Protein AF-A0A7W1EL66-F1 (afdb_monomer_lite)

Sequence (222 aa):
MQYMIVESFKLGPEPVYARVRERGRLAPEGLRYMSSVISGNGDRCYQLMECDRRELLDLWMAAWTDLVDFEVVPVITSTEAATRYAPAANAAGGEPMRHDPTPGLEHWITHTELASADPDATKAWCSAVMGWKFMPSFPMPGGGEYHLFRYSDNGGGGIRPTDPSESPGSIPFAHVAELRVSFDRALREGAAEMLPPTFVMEGVTIAIVRAPGGVTMGLSGP

pLDDT: mean 89.54, std 12.54, range [35.44, 98.44]

Secondary structure (DSSP, 8-state):
-EEEEEEEEBTBSHHHHHHHHHHTT-PPTT-EEEEEEE-TTSSEEEEEEE-S-THHHHHHHHTTTTTEEEEEEEE--HHHHHHHSPPPPP-SSSPPP-----TT-TTSEEEEEEEESSHHHHHHHHHHHH-PEEPPPEEPTTSSEEEEEESSSS-EEEEEEPPTTPPSEEEEEEE-S-HHHHHHHHHHTTPEEEEEEEEEETTEEEEEEE-TTS-EEEEEE-

Radius of gyration: 24.73 Å; chains: 1; bounding box: 61×49×53 Å

Foldseek 3Di:
DKKWKKKFFPVFCVVVVVCCVVPNQQQDPQKDWDDWDADPVRGIIITMIDGPDPVSVVNSVVVCVVTIDIDIGDDDDPVVCCVVPVPDDPPPPDDFDADDPDPPQAQHQAEKEWADQDQVVVVVCCCVPVVWDWDPWDADVVGDIKTWTAPDPRHTYIYTYHDPPDDTDMATEGEHADQQVVVVVQVVQPWAFDAPFADDGHFWTKGWTQHPVGHIYMYIGD

Structure (mmCIF, N/CA/C/O backbone):
data_AF-A0A7W1EL66-F1
#
_entry.id   AF-A0A7W1EL66-F1
#
loop_
_atom_site.group_PDB
_atom_site.id
_atom_site.type_symbol
_atom_site.label_atom_id
_atom_site.label_alt_id
_atom_site.label_comp_id
_atom_site.label_asym_id
_atom_site.label_entity_id
_atom_site.label_seq_id
_atom_site.pdbx_PDB_ins_code
_atom_site.Cartn_x
_atom_site.Cartn_y
_atom_site.Cartn_z
_atom_site.occupancy
_atom_site.B_iso_or_equiv
_atom_site.auth_seq_id
_atom_site.auth_comp_id
_atom_site.auth_asym_id
_atom_site.auth_atom_id
_atom_site.pdbx_PDB_model_num
ATOM 1 N N . MET A 1 1 ? 5.567 20.947 -11.578 1.00 92.50 1 MET A N 1
ATOM 2 C CA . MET A 1 1 ? 5.042 19.726 -12.253 1.00 92.50 1 MET A CA 1
ATOM 3 C C . MET A 1 1 ? 6.165 18.707 -12.397 1.00 92.50 1 MET A C 1
ATOM 5 O O . MET A 1 1 ? 7.310 19.129 -12.525 1.00 92.50 1 MET A O 1
ATOM 9 N N . GLN A 1 2 ? 5.859 17.405 -12.393 1.00 96.25 2 GLN A N 1
ATOM 10 C CA . GLN A 1 2 ? 6.856 16.346 -12.592 1.00 96.25 2 GLN A CA 1
ATOM 11 C C . GLN A 1 2 ? 6.770 15.740 -13.995 1.00 96.25 2 GLN A C 1
ATOM 13 O O . GLN A 1 2 ? 5.691 15.624 -14.581 1.00 96.25 2 GLN A O 1
ATOM 18 N N . TYR A 1 3 ? 7.925 15.354 -14.529 1.00 98.06 3 TYR A N 1
ATOM 19 C CA . TYR A 1 3 ? 8.061 14.744 -15.844 1.00 98.06 3 TYR A CA 1
ATOM 20 C C . TYR A 1 3 ? 9.004 13.548 -15.763 1.00 98.06 3 TYR A C 1
ATOM 22 O O . TYR A 1 3 ? 10.128 13.671 -15.272 1.00 98.06 3 TYR A O 1
ATOM 30 N N . MET A 1 4 ? 8.547 12.405 -16.269 1.00 98.12 4 MET A N 1
ATOM 31 C CA . MET A 1 4 ? 9.422 11.291 -16.605 1.00 98.12 4 MET A CA 1
ATOM 32 C C . MET A 1 4 ? 10.021 11.576 -17.978 1.00 98.12 4 MET A C 1
ATOM 34 O O . MET A 1 4 ? 9.294 11.751 -18.957 1.00 98.12 4 MET A O 1
ATOM 38 N N . ILE A 1 5 ? 11.344 11.633 -18.033 1.00 98.25 5 ILE A N 1
ATOM 39 C CA . ILE A 1 5 ? 12.106 11.789 -19.263 1.00 98.25 5 ILE A CA 1
ATOM 40 C C . ILE A 1 5 ? 12.720 10.433 -19.585 1.00 98.25 5 ILE A C 1
ATOM 42 O O . ILE A 1 5 ? 13.504 9.898 -18.796 1.00 98.25 5 ILE A O 1
ATOM 46 N N . VAL A 1 6 ? 12.348 9.881 -20.735 1.00 98.38 6 VAL A N 1
ATOM 47 C CA . VAL A 1 6 ? 12.957 8.670 -21.278 1.00 98.38 6 VAL A CA 1
ATOM 48 C C . VAL A 1 6 ? 13.919 9.092 -22.375 1.00 98.38 6 VAL A C 1
ATOM 50 O O . VAL A 1 6 ? 13.530 9.647 -23.400 1.00 98.38 6 VAL A O 1
ATOM 53 N N . GLU A 1 7 ? 15.194 8.852 -22.128 1.00 98.31 7 GLU A N 1
ATOM 54 C CA . GLU A 1 7 ? 16.297 9.194 -23.010 1.00 98.31 7 GLU A CA 1
ATOM 55 C C . GLU A 1 7 ? 16.770 7.947 -23.744 1.00 98.31 7 GLU A C 1
ATOM 57 O O . GLU A 1 7 ? 16.976 6.906 -23.123 1.00 98.31 7 GLU A O 1
ATOM 62 N N . SER A 1 8 ? 16.987 8.060 -25.051 1.00 98.44 8 SER A N 1
ATOM 63 C CA . SER A 1 8 ? 17.690 7.055 -25.852 1.00 98.44 8 SER A CA 1
ATOM 64 C C . SER A 1 8 ? 18.998 7.646 -26.369 1.00 98.44 8 SER A C 1
ATOM 66 O O . SER A 1 8 ? 18.995 8.670 -27.053 1.00 98.44 8 SER A O 1
ATOM 68 N N . PHE A 1 9 ? 20.127 7.028 -26.028 1.00 98.06 9 PHE A N 1
ATOM 69 C CA . PHE A 1 9 ? 21.447 7.538 -26.388 1.00 98.06 9 PHE A CA 1
ATOM 70 C C . PHE A 1 9 ? 21.828 7.132 -27.811 1.00 98.06 9 PHE A C 1
ATOM 72 O O . PHE A 1 9 ? 21.962 5.951 -28.125 1.00 98.06 9 PHE A O 1
ATOM 79 N N . LYS A 1 10 ? 22.065 8.124 -28.673 1.00 97.44 10 LYS A N 1
ATOM 80 C CA . LYS A 1 10 ? 22.310 7.915 -30.110 1.00 97.44 10 LYS A CA 1
ATOM 81 C C . LYS A 1 10 ? 23.603 7.162 -30.400 1.00 97.44 10 LYS A C 1
ATOM 83 O O . LYS A 1 10 ? 23.691 6.446 -31.391 1.00 97.44 10 LYS A O 1
ATOM 88 N N . LEU A 1 11 ? 24.611 7.363 -29.554 1.00 95.50 11 LEU A N 1
ATOM 89 C CA . LEU A 1 11 ? 25.979 6.870 -29.736 1.00 95.50 11 LEU A CA 1
ATOM 90 C C . LEU A 1 11 ? 26.507 6.180 -28.467 1.00 95.50 11 LEU A C 1
ATOM 92 O O . LEU A 1 11 ? 27.707 6.211 -28.204 1.00 95.50 11 LEU A O 1
ATOM 96 N N . GLY A 1 12 ? 25.607 5.595 -27.671 1.00 94.38 12 GLY A N 1
ATOM 97 C CA . GLY A 1 12 ? 25.936 5.049 -26.354 1.00 94.38 12 GLY A CA 1
ATOM 98 C C . GLY A 1 12 ? 26.068 6.120 -25.257 1.00 94.38 12 GLY A C 1
ATOM 99 O O . GLY A 1 12 ? 25.955 7.320 -25.531 1.00 94.38 12 GLY A O 1
ATOM 100 N N . PRO A 1 13 ? 26.259 5.704 -23.994 1.00 96.06 13 PRO A N 1
ATOM 101 C CA . PRO A 1 13 ? 26.264 6.601 -22.837 1.00 96.06 13 PRO A CA 1
ATOM 102 C C . PRO A 1 13 ? 27.530 7.467 -22.723 1.00 96.06 13 PRO A C 1
ATOM 104 O O . PRO A 1 13 ? 27.500 8.541 -22.117 1.00 96.06 13 PRO A O 1
ATOM 107 N N . GLU A 1 14 ? 28.662 7.037 -23.279 1.00 96.81 14 GLU A N 1
ATOM 108 C CA . GLU A 1 14 ? 29.971 7.655 -23.049 1.00 96.81 14 GLU A CA 1
ATOM 109 C C . GLU A 1 14 ? 30.040 9.137 -23.463 1.00 96.81 14 GLU A C 1
ATOM 111 O O . GLU A 1 14 ? 30.525 9.942 -22.657 1.00 96.81 14 GLU A O 1
ATOM 116 N N . PRO A 1 15 ? 29.537 9.559 -24.644 1.00 97.69 15 PRO A N 1
ATOM 117 C CA . PRO A 1 15 ? 29.521 10.971 -25.031 1.00 97.69 15 PRO A CA 1
ATOM 118 C C . PRO A 1 15 ? 28.662 11.836 -24.099 1.00 97.69 15 PRO A C 1
ATOM 120 O O . PRO A 1 15 ? 29.022 12.981 -23.810 1.00 97.69 15 PRO A O 1
ATOM 123 N N . VAL A 1 16 ? 27.557 11.282 -23.587 1.00 97.31 16 VAL A N 1
ATOM 124 C CA . VAL A 1 16 ? 26.668 11.966 -22.639 1.00 97.31 16 VAL A CA 1
ATOM 125 C C . VAL A 1 16 ? 27.409 12.203 -21.323 1.00 97.31 16 VAL A C 1
ATOM 127 O O . VAL A 1 16 ? 27.536 13.347 -20.885 1.00 97.31 16 VAL A O 1
ATOM 130 N N . TYR A 1 17 ? 27.999 11.158 -20.731 1.00 96.31 17 TYR A N 1
ATOM 131 C CA . TYR A 1 17 ? 28.773 11.283 -19.490 1.00 96.31 17 TYR A CA 1
ATOM 132 C C . TYR A 1 17 ? 30.002 12.190 -19.638 1.00 96.31 17 TYR A C 1
ATOM 134 O O . TYR A 1 17 ? 30.341 12.920 -18.702 1.00 96.31 17 TYR A O 1
ATOM 142 N N . ALA A 1 18 ? 30.664 12.181 -20.799 1.00 98.00 18 ALA A N 1
ATOM 143 C CA . ALA A 1 18 ? 31.771 13.090 -21.078 1.00 98.00 18 ALA A CA 1
ATOM 144 C C . ALA A 1 18 ? 31.321 14.558 -21.019 1.00 98.00 18 ALA A C 1
ATOM 146 O O . ALA A 1 18 ? 31.952 15.357 -20.323 1.00 98.00 18 ALA A O 1
ATOM 147 N N . ARG A 1 19 ? 30.194 14.894 -21.663 1.00 98.19 19 ARG A N 1
ATOM 148 C CA . ARG A 1 19 ? 29.625 16.248 -21.633 1.00 98.19 19 ARG A CA 1
ATOM 149 C C . ARG A 1 19 ? 29.153 16.644 -20.238 1.00 98.19 19 ARG A C 1
ATOM 151 O O . ARG A 1 19 ? 29.408 17.772 -19.827 1.00 98.19 19 ARG A O 1
ATOM 158 N N . VAL A 1 20 ? 28.534 15.728 -19.485 1.00 96.81 20 VAL A N 1
ATOM 159 C CA . VAL A 1 20 ? 28.129 15.995 -18.093 1.00 96.81 20 VAL A CA 1
ATOM 160 C C . VAL A 1 20 ? 29.339 16.333 -17.220 1.00 96.81 20 VAL A C 1
ATOM 162 O O . VAL A 1 20 ? 29.276 17.261 -16.419 1.00 96.81 20 VAL A O 1
ATOM 165 N N . ARG A 1 21 ? 30.460 15.620 -17.380 1.00 98.06 21 ARG A N 1
ATOM 166 C CA . ARG A 1 21 ? 31.690 15.890 -16.619 1.00 98.06 21 ARG A CA 1
ATOM 167 C C . ARG A 1 21 ? 32.307 17.250 -16.956 1.00 98.06 21 ARG A C 1
ATOM 169 O O . ARG A 1 21 ? 32.880 17.880 -16.077 1.00 98.06 21 ARG A O 1
ATOM 176 N N . GLU A 1 22 ? 32.206 17.684 -18.208 1.00 98.06 22 GLU A N 1
ATOM 177 C CA . GLU A 1 22 ? 32.779 18.953 -18.672 1.00 98.06 22 GLU A CA 1
ATOM 178 C C . GLU A 1 22 ? 31.878 20.159 -18.358 1.00 98.06 22 GLU A C 1
ATOM 180 O O . GLU A 1 22 ? 32.369 21.209 -17.952 1.00 98.06 22 GLU A O 1
ATOM 185 N N . ARG A 1 23 ? 30.561 20.023 -18.553 1.00 97.00 23 ARG A N 1
ATOM 186 C CA . ARG A 1 23 ? 29.609 21.150 -18.574 1.00 97.00 23 ARG A CA 1
ATOM 187 C C . ARG A 1 23 ? 28.483 21.037 -17.547 1.00 97.00 23 ARG A C 1
ATOM 189 O O . ARG A 1 23 ? 27.589 21.881 -17.506 1.00 97.00 23 ARG A O 1
ATOM 196 N N . GLY A 1 24 ? 28.504 19.993 -16.724 1.00 95.75 24 GLY A N 1
ATOM 197 C CA . GLY A 1 24 ? 27.403 19.661 -15.831 1.00 95.75 24 GLY A CA 1
ATOM 198 C C . GLY A 1 24 ? 26.156 19.211 -16.595 1.00 95.75 24 GLY A C 1
ATOM 199 O O . GLY A 1 24 ? 26.198 18.851 -17.770 1.00 95.75 24 GLY A O 1
ATOM 200 N N . ARG A 1 25 ? 25.006 19.240 -15.918 1.00 94.31 25 ARG A N 1
ATOM 201 C CA . ARG A 1 25 ? 23.721 18.795 -16.490 1.00 94.31 25 ARG A CA 1
ATOM 202 C C . ARG A 1 25 ? 23.118 19.766 -17.506 1.00 94.31 25 ARG A C 1
ATOM 204 O O . ARG A 1 25 ? 22.153 19.398 -18.170 1.00 94.31 25 ARG A O 1
ATOM 211 N N . LEU A 1 26 ? 23.654 20.988 -17.601 1.00 95.56 26 LEU A N 1
ATOM 212 C CA . LEU A 1 26 ? 23.111 22.073 -18.428 1.00 95.56 26 LEU A CA 1
ATOM 213 C C . LEU A 1 26 ? 21.634 22.395 -18.123 1.00 95.56 26 LEU A C 1
ATOM 215 O O . LEU A 1 26 ? 20.923 22.917 -18.976 1.00 95.56 26 LEU A O 1
ATOM 219 N N . ALA A 1 27 ? 21.157 22.064 -16.918 1.00 95.62 27 ALA A N 1
ATOM 220 C CA . ALA A 1 27 ? 19.798 22.377 -16.496 1.00 95.62 27 ALA A CA 1
ATOM 221 C C . ALA A 1 27 ? 19.698 23.885 -16.190 1.00 95.62 27 ALA A C 1
ATOM 223 O O . ALA A 1 27 ? 20.484 24.372 -15.370 1.00 95.62 27 ALA A O 1
ATOM 224 N N . PRO A 1 28 ? 18.784 24.632 -16.839 1.00 96.00 28 PRO A N 1
ATOM 225 C CA . PRO A 1 28 ? 18.563 26.037 -16.524 1.00 96.00 28 PRO A CA 1
ATOM 226 C C . PRO A 1 28 ? 17.976 26.200 -15.117 1.00 96.00 28 PRO A C 1
ATOM 228 O O . PRO A 1 28 ? 17.412 25.267 -14.539 1.00 96.00 28 PRO A O 1
ATOM 231 N N . GLU A 1 29 ? 18.076 27.412 -14.572 1.00 95.94 29 GLU A N 1
ATOM 232 C CA . GLU A 1 29 ? 17.444 27.748 -13.297 1.00 95.94 29 GLU A CA 1
ATOM 233 C C . GLU A 1 29 ? 15.931 27.463 -13.347 1.00 95.94 29 GLU A C 1
ATOM 235 O O . GLU A 1 29 ? 15.251 27.784 -14.322 1.00 95.94 29 GLU A O 1
ATOM 240 N N . GLY A 1 30 ? 15.410 26.811 -12.303 1.00 94.38 30 GLY A N 1
ATOM 241 C CA . GLY A 1 30 ? 14.013 26.371 -12.233 1.00 94.38 30 GLY A CA 1
ATOM 242 C C . GLY A 1 30 ? 13.729 24.988 -12.836 1.00 94.38 30 GLY A C 1
ATOM 243 O O . GLY A 1 30 ? 12.623 24.482 -12.652 1.00 94.38 30 GLY A O 1
ATOM 244 N N . LEU A 1 31 ? 14.703 24.344 -13.498 1.00 97.56 31 LEU A N 1
ATOM 245 C CA . LEU A 1 31 ? 14.625 22.929 -13.874 1.00 97.56 31 LEU A CA 1
ATOM 246 C C . LEU A 1 31 ? 15.409 22.069 -12.875 1.00 97.56 31 LEU A C 1
ATOM 248 O O . LEU A 1 31 ? 16.638 22.107 -12.818 1.00 97.56 31 LEU A O 1
ATOM 252 N N . ARG A 1 32 ? 14.695 21.267 -12.087 1.00 97.31 32 ARG A N 1
ATOM 253 C CA . ARG A 1 32 ? 15.264 20.434 -11.025 1.00 97.31 32 ARG A CA 1
ATOM 254 C C . ARG A 1 32 ? 15.365 18.976 -11.460 1.00 97.31 32 ARG A C 1
ATOM 256 O O . ARG A 1 32 ? 14.391 18.372 -11.895 1.00 97.31 32 ARG A O 1
ATOM 263 N N . TYR A 1 33 ? 16.548 18.399 -11.288 1.00 96.44 33 TYR A N 1
ATOM 264 C CA . TYR A 1 33 ? 16.768 16.956 -11.368 1.00 96.44 33 TYR A CA 1
ATOM 265 C C . TYR A 1 33 ? 16.403 16.303 -10.031 1.00 96.44 33 TYR A C 1
ATOM 267 O O . TYR A 1 33 ? 16.841 16.787 -8.986 1.00 96.44 33 TYR A O 1
ATOM 275 N N . MET A 1 34 ? 15.649 15.201 -10.061 1.00 95.25 34 MET A N 1
ATOM 276 C CA . MET A 1 34 ? 15.283 14.452 -8.855 1.00 95.25 34 MET A CA 1
ATOM 277 C C . MET A 1 34 ? 16.065 13.141 -8.750 1.00 95.25 34 MET A C 1
ATOM 279 O O . MET A 1 3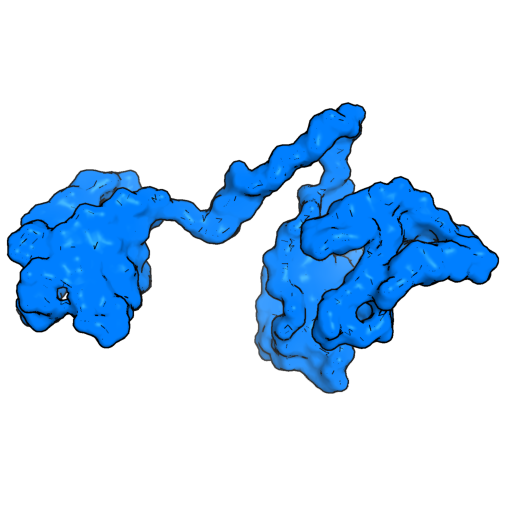4 ? 16.796 12.922 -7.785 1.00 95.25 34 MET A O 1
ATOM 283 N N . SER A 1 35 ? 15.934 12.271 -9.748 1.00 96.00 35 SER A N 1
ATOM 284 C CA . SER A 1 35 ? 16.575 10.954 -9.771 1.00 96.00 35 SER A CA 1
ATOM 285 C C . SER A 1 35 ? 16.682 10.421 -11.199 1.00 96.00 35 SER A C 1
ATOM 287 O O . SER A 1 35 ? 16.015 10.912 -12.109 1.00 96.00 35 SER A O 1
ATOM 289 N N . SER A 1 36 ? 17.547 9.429 -11.412 1.00 96.44 36 SER A N 1
ATOM 290 C CA . SER A 1 36 ? 17.659 8.715 -12.685 1.00 96.44 36 SER A CA 1
ATOM 291 C C . SER A 1 36 ? 18.137 7.285 -12.484 1.00 96.44 36 SER A C 1
ATOM 293 O O . SER A 1 36 ? 18.846 6.993 -11.519 1.00 96.44 36 SER A O 1
ATOM 295 N N . VAL A 1 37 ? 17.758 6.414 -13.413 1.00 96.81 37 VAL A N 1
ATOM 296 C CA . VAL A 1 37 ? 18.261 5.044 -13.547 1.00 96.81 37 VAL A CA 1
ATOM 297 C C . VAL A 1 37 ? 18.604 4.769 -15.008 1.00 96.81 37 VAL A C 1
ATOM 299 O O . VAL A 1 37 ? 17.985 5.326 -15.913 1.00 96.81 37 VAL A O 1
ATOM 302 N N . ILE A 1 38 ? 19.594 3.911 -15.240 1.00 96.75 38 ILE A N 1
ATOM 303 C CA . ILE A 1 38 ? 20.074 3.549 -16.580 1.00 96.75 38 ILE A CA 1
ATOM 304 C C . ILE A 1 38 ? 19.653 2.109 -16.887 1.00 96.75 38 ILE A C 1
ATOM 306 O O . ILE A 1 38 ? 19.645 1.264 -15.989 1.00 96.75 38 ILE A O 1
ATOM 310 N N . SER A 1 39 ? 19.292 1.822 -18.139 1.00 96.62 39 SER A N 1
ATOM 311 C CA . SER A 1 39 ? 19.038 0.452 -18.596 1.00 96.62 39 SER A CA 1
ATOM 312 C C . SER A 1 39 ? 20.286 -0.426 -18.424 1.00 96.62 39 SER A C 1
ATOM 314 O O . SER A 1 39 ? 21.417 0.049 -18.490 1.00 96.62 39 SER A O 1
ATOM 316 N N . GLY A 1 40 ? 20.107 -1.733 -18.209 1.00 93.38 40 GLY A N 1
ATOM 317 C CA . GLY A 1 40 ? 21.235 -2.647 -17.962 1.00 93.38 40 GLY A CA 1
ATOM 318 C C . GLY A 1 40 ? 22.225 -2.765 -19.131 1.00 93.38 40 GLY A C 1
ATOM 319 O O . GLY A 1 40 ? 23.389 -3.090 -18.925 1.00 93.38 40 GLY A O 1
ATOM 320 N N . ASN A 1 41 ? 21.772 -2.474 -20.350 1.00 92.75 41 ASN A N 1
ATOM 321 C CA . ASN A 1 41 ? 22.583 -2.387 -21.566 1.00 92.75 41 ASN A CA 1
ATOM 322 C C . ASN A 1 41 ? 23.126 -0.967 -21.836 1.00 92.75 41 ASN A C 1
ATOM 324 O O . ASN A 1 41 ? 23.861 -0.784 -22.802 1.00 92.75 41 ASN A O 1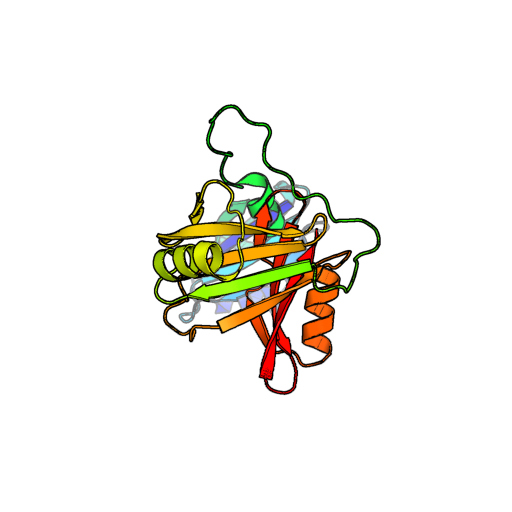
ATOM 328 N N . GLY A 1 42 ? 22.789 0.023 -21.004 1.00 93.00 42 GLY A N 1
ATOM 329 C CA . GLY A 1 42 ? 23.366 1.369 -21.032 1.00 93.00 42 GLY A CA 1
ATOM 330 C C . GLY A 1 42 ? 22.847 2.303 -22.126 1.00 93.00 42 GLY A C 1
ATOM 331 O O . GLY A 1 42 ? 23.351 3.415 -22.236 1.00 93.00 42 GLY A O 1
ATOM 332 N N . ASP A 1 43 ? 21.873 1.887 -22.935 1.00 95.50 43 ASP A N 1
ATOM 333 C CA . ASP A 1 43 ? 21.366 2.651 -24.085 1.00 95.50 43 ASP A CA 1
ATOM 334 C C . ASP A 1 43 ? 20.273 3.671 -23.737 1.00 95.50 43 ASP A C 1
ATOM 336 O O . ASP A 1 43 ? 19.963 4.545 -24.552 1.00 95.50 43 ASP A O 1
ATOM 340 N N . ARG A 1 44 ? 19.681 3.563 -22.542 1.00 97.75 44 ARG A N 1
ATOM 341 C CA . ARG A 1 44 ? 18.562 4.391 -22.100 1.00 97.75 44 ARG A CA 1
ATOM 342 C C . ARG A 1 44 ? 18.745 4.902 -20.686 1.00 97.75 44 ARG A C 1
ATOM 344 O O . ARG A 1 44 ? 19.219 4.187 -19.803 1.00 97.75 44 ARG A O 1
ATOM 351 N N . CYS A 1 45 ? 18.269 6.118 -20.462 1.00 97.94 45 CYS A N 1
ATOM 352 C CA . CYS A 1 45 ? 18.163 6.734 -19.147 1.00 97.94 45 CYS A CA 1
ATOM 353 C C . CYS A 1 45 ? 16.700 7.084 -18.870 1.00 97.94 45 CYS A C 1
ATOM 355 O O . CYS A 1 45 ? 16.006 7.641 -19.715 1.00 97.94 45 CYS A O 1
ATOM 357 N N . TYR A 1 46 ? 16.230 6.730 -17.679 1.00 98.25 46 TYR A N 1
ATOM 358 C CA . TYR A 1 46 ? 14.910 7.086 -17.175 1.00 98.25 46 TYR A CA 1
ATOM 359 C C . TYR A 1 46 ? 15.133 8.062 -16.032 1.00 98.25 46 TYR A C 1
ATOM 361 O O . TYR A 1 46 ? 15.680 7.673 -14.997 1.00 98.25 46 TYR A O 1
ATOM 369 N N . GLN A 1 47 ? 14.763 9.327 -16.217 1.00 97.12 47 GLN A N 1
ATOM 370 C CA . GLN A 1 47 ? 14.975 10.351 -15.201 1.00 97.12 47 GLN A CA 1
ATOM 371 C C . GLN A 1 47 ? 13.696 11.092 -14.838 1.00 97.12 47 GLN A C 1
ATOM 373 O O . GLN A 1 47 ? 12.860 11.389 -15.687 1.00 97.12 47 GLN A O 1
ATOM 378 N N . LEU A 1 48 ? 13.575 11.419 -13.555 1.00 98.19 48 LEU A N 1
ATOM 379 C CA . LEU A 1 48 ? 12.502 12.245 -13.031 1.00 98.19 48 LEU A CA 1
ATOM 380 C C . LEU A 1 48 ? 13.008 13.680 -12.875 1.00 98.19 48 LEU A C 1
ATOM 382 O O . LEU A 1 48 ? 13.995 13.936 -12.174 1.00 98.19 48 LEU A O 1
ATOM 386 N N . MET A 1 49 ? 12.318 14.611 -13.526 1.00 97.94 49 MET A N 1
ATOM 387 C CA . MET A 1 49 ? 12.606 16.040 -13.465 1.00 97.94 49 MET A CA 1
ATOM 388 C C . MET A 1 49 ? 11.379 16.832 -13.024 1.00 97.94 49 MET A C 1
ATOM 390 O O . MET A 1 49 ? 10.238 16.443 -13.273 1.00 97.94 49 MET A O 1
ATOM 394 N N . GLU A 1 50 ? 11.621 17.971 -12.389 1.00 97.25 50 GLU A N 1
ATOM 395 C CA . GLU A 1 50 ? 10.593 18.855 -11.856 1.00 97.25 50 GLU A CA 1
ATOM 396 C C . GLU A 1 50 ? 10.811 20.285 -12.349 1.00 97.25 50 GLU A C 1
ATOM 398 O O . GLU A 1 50 ? 11.903 20.844 -12.231 1.00 97.25 50 GLU A O 1
ATOM 403 N N . CYS A 1 51 ? 9.761 20.887 -12.901 1.00 95.38 51 CYS A N 1
ATOM 404 C CA . CYS A 1 51 ? 9.727 22.309 -13.224 1.00 95.38 51 CYS A CA 1
ATOM 405 C C . CYS A 1 51 ? 8.287 22.834 -13.249 1.00 95.38 51 CYS A C 1
ATOM 407 O O . CYS A 1 51 ? 7.329 22.085 -13.471 1.00 95.38 51 CYS A O 1
ATOM 409 N N . ASP A 1 52 ? 8.130 24.140 -13.055 1.00 92.69 52 ASP A N 1
ATOM 410 C CA . ASP A 1 52 ? 6.826 24.810 -13.169 1.00 92.69 52 ASP A CA 1
ATOM 411 C C . ASP A 1 52 ? 6.515 25.244 -14.603 1.00 92.69 52 ASP A C 1
ATOM 413 O O . ASP A 1 52 ? 5.359 25.454 -14.964 1.00 92.69 52 ASP A O 1
ATOM 417 N N . ARG A 1 53 ? 7.547 25.347 -15.449 1.00 93.88 53 ARG A N 1
ATOM 418 C CA . ARG A 1 53 ? 7.442 25.780 -16.844 1.00 93.88 53 ARG A CA 1
ATOM 419 C C . ARG A 1 53 ? 8.051 24.750 -17.781 1.00 93.88 53 ARG A C 1
ATOM 421 O O . ARG A 1 53 ? 9.260 24.525 -17.759 1.00 93.88 53 ARG A O 1
ATOM 428 N N . ARG A 1 54 ? 7.220 24.191 -18.662 1.00 93.12 54 ARG A N 1
ATOM 429 C CA . ARG A 1 54 ? 7.626 23.192 -19.662 1.00 93.12 54 ARG A CA 1
ATOM 430 C C . ARG A 1 54 ? 8.756 23.676 -20.580 1.00 93.12 54 ARG A C 1
ATOM 432 O O . ARG A 1 54 ? 9.655 22.904 -20.880 1.00 93.12 54 ARG A O 1
ATOM 439 N N . GLU A 1 55 ? 8.771 24.953 -20.937 1.00 96.19 55 GLU A N 1
ATOM 440 C CA . GLU A 1 55 ? 9.807 25.549 -21.796 1.00 96.19 55 GLU A CA 1
ATOM 441 C C . GLU A 1 55 ? 11.236 25.356 -21.254 1.00 96.19 55 GLU A C 1
ATOM 443 O O . GLU A 1 55 ? 12.188 25.298 -22.027 1.00 96.19 55 GLU A O 1
ATOM 448 N N . LEU A 1 56 ? 11.405 25.216 -19.932 1.00 97.06 56 LEU A N 1
ATOM 449 C CA . LEU A 1 56 ? 12.712 24.949 -19.325 1.00 97.06 56 LEU A CA 1
ATOM 450 C C . LEU A 1 56 ? 13.244 23.556 -19.690 1.00 97.06 56 LEU A C 1
ATOM 452 O O . LEU A 1 56 ? 14.449 23.401 -19.882 1.00 97.06 56 LEU A O 1
ATOM 456 N N . LEU A 1 57 ? 12.358 22.560 -19.824 1.00 97.00 57 LEU A N 1
ATOM 457 C CA . LEU A 1 57 ? 12.728 21.244 -20.350 1.00 97.00 57 LEU A CA 1
ATOM 458 C C . LEU A 1 57 ? 13.125 21.349 -21.817 1.00 97.00 57 LEU A C 1
ATOM 460 O O . LEU A 1 57 ? 14.117 20.747 -22.207 1.00 97.00 57 LEU A O 1
ATOM 464 N N . ASP A 1 58 ? 12.399 22.127 -22.618 1.00 96.62 58 ASP A N 1
ATOM 465 C CA . ASP A 1 58 ? 12.690 22.259 -24.049 1.00 96.62 58 ASP A CA 1
ATOM 466 C C . ASP A 1 58 ? 14.053 22.940 -24.283 1.00 96.62 58 ASP A C 1
ATOM 468 O O . ASP A 1 58 ? 14.840 22.483 -25.114 1.00 96.62 58 ASP A O 1
ATOM 472 N N . LEU A 1 59 ? 14.385 23.964 -23.485 1.00 96.88 59 LEU A N 1
ATOM 473 C CA . LEU A 1 59 ? 15.707 24.603 -23.483 1.00 96.88 59 LEU A CA 1
ATOM 474 C C . LEU A 1 59 ? 16.825 23.630 -23.101 1.00 96.88 59 LEU A C 1
ATOM 476 O O . LEU A 1 59 ? 17.872 23.604 -23.748 1.00 96.88 59 LEU A O 1
ATOM 480 N N . TRP A 1 60 ? 16.611 22.833 -22.054 1.00 98.00 60 TRP A N 1
ATOM 481 C CA . TRP A 1 60 ? 17.576 21.826 -21.632 1.00 98.00 60 TRP A CA 1
ATOM 482 C C . TRP A 1 60 ? 17.752 20.744 -22.705 1.00 98.00 60 TRP A C 1
ATOM 484 O O . TRP A 1 60 ? 18.879 20.501 -23.127 1.00 98.00 60 TRP A O 1
ATOM 494 N N . MET A 1 61 ? 16.667 20.162 -23.225 1.00 98.12 61 MET A N 1
ATOM 495 C CA . MET A 1 61 ? 16.712 19.127 -24.268 1.00 98.12 61 MET A CA 1
ATOM 496 C C . MET A 1 61 ? 17.427 19.613 -25.531 1.00 98.12 61 MET A C 1
ATOM 498 O O . MET A 1 61 ? 18.213 18.866 -26.113 1.00 98.12 61 MET A O 1
ATOM 502 N N . ALA A 1 62 ? 17.232 20.875 -25.931 1.00 97.81 62 ALA A N 1
ATOM 503 C CA . ALA A 1 62 ? 17.932 21.458 -27.075 1.00 97.81 62 ALA A CA 1
ATOM 504 C C . ALA A 1 62 ? 19.465 21.345 -26.954 1.00 97.81 62 ALA A C 1
ATOM 506 O O . ALA A 1 62 ? 20.136 21.102 -27.956 1.00 97.81 62 ALA A O 1
ATOM 507 N N . ALA A 1 63 ? 20.018 21.425 -25.737 1.00 97.50 63 ALA A N 1
ATOM 508 C CA . ALA A 1 63 ? 21.453 21.280 -25.475 1.00 97.50 63 ALA A CA 1
ATOM 509 C C . ALA A 1 63 ? 21.980 19.828 -25.565 1.00 97.50 63 ALA A C 1
ATOM 511 O O . ALA A 1 63 ? 23.196 19.608 -25.509 1.00 97.50 63 ALA A O 1
ATOM 512 N N . TRP A 1 64 ? 21.084 18.845 -25.693 1.00 98.12 64 TRP A N 1
ATOM 513 C CA . TRP A 1 64 ? 21.396 17.412 -25.682 1.00 98.12 64 TRP A CA 1
ATOM 514 C C . TRP A 1 64 ? 20.882 16.645 -26.909 1.00 98.12 64 TRP A C 1
ATOM 516 O O . TRP A 1 64 ? 21.281 15.500 -27.108 1.00 98.12 64 TRP A O 1
ATOM 526 N N . THR A 1 65 ? 20.024 17.249 -27.739 1.00 97.50 65 THR A N 1
ATOM 527 C CA . THR A 1 65 ? 19.381 16.593 -28.901 1.00 97.50 65 THR A CA 1
ATOM 528 C C . THR A 1 65 ? 20.345 16.024 -29.945 1.00 97.50 65 THR A C 1
ATOM 530 O O . THR A 1 65 ? 19.957 15.166 -30.737 1.00 97.50 65 THR A O 1
ATOM 533 N N . ASP A 1 66 ? 21.606 16.447 -29.958 1.00 98.00 66 ASP A N 1
ATOM 534 C CA . ASP A 1 66 ? 22.650 15.864 -30.802 1.00 98.00 66 ASP A CA 1
ATOM 535 C C . ASP A 1 66 ? 23.135 14.491 -30.299 1.00 98.00 66 ASP A C 1
ATOM 537 O O . ASP A 1 66 ? 23.603 13.683 -31.098 1.00 98.00 66 ASP A O 1
ATOM 541 N N . LEU A 1 67 ? 22.986 14.200 -29.002 1.00 97.88 67 LEU A N 1
ATOM 542 C CA . LEU A 1 67 ? 23.414 12.947 -28.366 1.00 97.88 67 LEU A CA 1
ATOM 543 C C . LEU A 1 67 ? 22.257 12.055 -27.903 1.00 97.88 67 LEU A C 1
ATOM 545 O O . LEU A 1 67 ? 22.448 10.849 -27.741 1.00 97.88 67 LEU A O 1
ATOM 549 N N . VAL A 1 68 ? 21.079 12.633 -27.672 1.00 98.31 68 VAL A N 1
ATOM 550 C CA . VAL A 1 68 ? 19.961 11.971 -26.995 1.00 98.31 68 VAL A CA 1
ATOM 551 C C . VAL A 1 68 ? 18.658 12.223 -27.749 1.00 98.31 68 VAL A C 1
ATOM 553 O O . VAL A 1 68 ? 18.387 13.347 -28.171 1.00 98.31 68 VAL A O 1
ATOM 556 N N . ASP A 1 69 ? 17.854 11.177 -27.923 1.00 98.44 69 ASP A N 1
ATOM 557 C CA . ASP A 1 69 ? 16.439 11.295 -28.284 1.00 98.44 69 ASP A CA 1
ATOM 558 C C . ASP A 1 69 ? 15.577 11.245 -27.022 1.00 98.44 69 ASP A C 1
ATOM 560 O O . ASP A 1 69 ? 15.850 10.463 -26.110 1.00 98.44 69 ASP A O 1
ATOM 564 N N . PHE A 1 70 ? 14.538 12.078 -26.976 1.00 98.25 70 PHE A N 1
ATOM 565 C CA . PHE A 1 70 ? 13.737 12.309 -25.777 1.00 98.25 70 PHE A CA 1
ATOM 566 C C . PHE A 1 70 ? 12.275 11.923 -25.980 1.00 98.25 70 PHE A C 1
ATOM 568 O O . PHE A 1 70 ? 11.631 12.354 -26.936 1.00 98.25 70 PHE A O 1
ATOM 575 N N . GLU A 1 71 ? 11.727 11.211 -25.004 1.00 98.19 71 GLU A N 1
ATOM 576 C CA . GLU A 1 71 ? 10.295 11.115 -24.751 1.00 98.19 71 GLU A CA 1
ATOM 577 C C . GLU A 1 71 ? 9.995 11.772 -23.398 1.00 98.19 71 GLU A C 1
ATOM 579 O O . GLU A 1 71 ? 10.668 11.517 -22.398 1.00 98.19 71 GLU A O 1
ATOM 584 N N . VAL A 1 72 ? 8.992 12.653 -23.373 1.00 97.69 72 VAL A N 1
ATOM 585 C CA . VAL A 1 72 ? 8.638 13.452 -22.194 1.00 97.69 72 VAL A CA 1
ATOM 586 C C . VAL A 1 72 ? 7.210 13.134 -21.790 1.00 97.69 72 VAL A C 1
ATOM 588 O O . VAL A 1 72 ? 6.263 13.519 -22.478 1.00 97.69 72 VAL A O 1
ATOM 591 N N . VAL A 1 73 ? 7.058 12.480 -20.644 1.00 97.25 73 VAL A N 1
ATOM 592 C CA . VAL A 1 73 ? 5.758 12.082 -20.106 1.00 97.25 73 VAL A CA 1
ATOM 593 C C . VAL A 1 73 ? 5.463 12.916 -18.859 1.00 97.25 73 VAL A C 1
ATOM 595 O O . VAL A 1 73 ? 6.205 12.821 -17.879 1.00 97.25 73 VAL A O 1
ATOM 598 N N . PRO A 1 74 ? 4.403 13.745 -18.850 1.00 96.38 74 PRO A N 1
ATOM 599 C CA . PRO A 1 74 ? 3.927 14.371 -17.622 1.00 96.38 74 PRO A CA 1
ATOM 600 C C . PRO A 1 74 ? 3.495 13.282 -16.642 1.00 96.38 74 PRO A C 1
ATOM 602 O O . PRO A 1 74 ? 2.685 12.422 -16.989 1.00 96.38 74 PRO A O 1
ATOM 605 N N . VAL A 1 75 ? 4.022 13.323 -15.424 1.00 96.06 75 VAL A N 1
ATOM 606 C CA . VAL A 1 75 ? 3.697 12.348 -14.381 1.00 96.06 75 VAL A CA 1
ATOM 607 C C . VAL A 1 75 ? 3.185 13.051 -13.134 1.00 96.06 75 VAL A C 1
ATOM 609 O O . VAL A 1 75 ? 3.420 14.239 -12.911 1.00 96.06 75 VAL A O 1
ATOM 612 N N . ILE A 1 76 ? 2.458 12.290 -12.332 1.00 92.50 76 ILE A N 1
ATOM 613 C CA . ILE A 1 76 ? 2.009 12.673 -10.999 1.00 92.50 76 ILE A CA 1
ATOM 614 C C . ILE A 1 76 ? 2.547 11.649 -10.006 1.00 92.50 76 ILE A C 1
ATOM 616 O O . ILE A 1 76 ? 2.889 10.524 -10.381 1.00 92.50 76 ILE A O 1
ATOM 620 N N . THR A 1 77 ? 2.618 12.031 -8.739 1.00 86.38 77 THR A N 1
ATOM 621 C CA . THR A 1 77 ? 2.998 11.111 -7.669 1.00 86.38 77 THR A CA 1
ATOM 622 C C . THR A 1 77 ? 1.955 10.006 -7.508 1.00 86.38 77 THR A C 1
ATOM 624 O O . THR A 1 77 ? 0.778 10.181 -7.836 1.00 86.38 77 THR A O 1
ATOM 627 N N . SER A 1 78 ? 2.357 8.870 -6.938 1.00 76.12 78 SER A N 1
ATOM 628 C CA . SER A 1 78 ? 1.421 7.786 -6.616 1.00 76.12 78 SER A CA 1
ATOM 629 C C . SER A 1 78 ? 0.290 8.256 -5.695 1.00 76.12 78 SER A C 1
ATOM 631 O O . SER A 1 78 ? -0.842 7.809 -5.846 1.00 76.12 78 SER A O 1
ATOM 633 N N . THR A 1 79 ? 0.573 9.195 -4.785 1.00 77.06 79 THR A N 1
ATOM 634 C CA . THR A 1 79 ? -0.427 9.816 -3.904 1.00 77.06 79 THR A CA 1
ATOM 635 C C . THR A 1 79 ? -1.480 10.580 -4.704 1.00 77.06 79 THR A C 1
ATOM 637 O O . THR A 1 79 ? -2.673 10.344 -4.537 1.00 77.06 79 THR A O 1
ATOM 640 N N . GLU A 1 80 ? -1.057 11.452 -5.619 1.00 78.75 80 GLU A N 1
ATOM 641 C CA . GLU A 1 80 ? -1.979 12.199 -6.482 1.00 78.75 80 GLU A CA 1
ATOM 642 C C . GLU A 1 80 ? -2.767 11.268 -7.411 1.00 78.75 80 GLU A C 1
ATOM 644 O O . GLU A 1 80 ? -3.960 11.477 -7.626 1.00 78.75 80 GLU A O 1
ATOM 649 N N . ALA A 1 81 ? -2.125 10.222 -7.943 1.00 76.94 81 ALA A N 1
ATOM 650 C CA . ALA A 1 81 ? -2.785 9.222 -8.775 1.00 76.94 81 ALA A CA 1
ATOM 651 C C . ALA A 1 81 ? -3.861 8.453 -8.000 1.00 76.94 81 ALA A C 1
ATOM 653 O O . ALA A 1 81 ? -4.965 8.287 -8.515 1.00 76.94 81 ALA A O 1
ATOM 654 N N . ALA A 1 82 ? -3.572 8.038 -6.763 1.00 69.44 82 ALA A N 1
ATOM 655 C CA . ALA A 1 82 ? -4.525 7.346 -5.901 1.00 69.44 82 ALA A CA 1
ATOM 656 C C . ALA A 1 82 ? -5.764 8.206 -5.621 1.00 69.44 82 ALA A C 1
ATOM 658 O O . ALA A 1 82 ? -6.882 7.707 -5.684 1.00 69.44 82 ALA A O 1
ATOM 659 N N . THR A 1 83 ? -5.583 9.509 -5.383 1.00 74.25 83 THR A N 1
ATOM 660 C CA . THR A 1 83 ? -6.706 10.441 -5.217 1.00 74.25 83 THR A CA 1
ATOM 661 C C . THR A 1 83 ? -7.474 10.657 -6.521 1.00 74.25 83 THR A C 1
ATOM 663 O O . THR A 1 83 ? -8.701 10.657 -6.526 1.00 74.25 83 THR A O 1
ATOM 666 N N . ARG A 1 84 ? -6.770 10.844 -7.642 1.00 81.25 84 ARG A N 1
ATOM 667 C CA . ARG A 1 84 ? -7.379 11.208 -8.930 1.00 81.25 84 ARG A CA 1
ATOM 668 C C . ARG A 1 84 ? -8.119 10.056 -9.607 1.00 81.25 84 ARG A C 1
ATOM 670 O O . ARG A 1 84 ? -9.107 10.298 -10.295 1.00 81.25 84 ARG A O 1
ATOM 677 N N . TYR A 1 85 ? -7.606 8.840 -9.465 1.00 75.81 85 TYR A N 1
ATOM 678 C CA . TYR A 1 85 ? -8.094 7.644 -10.152 1.00 75.81 85 TYR A CA 1
ATOM 679 C C . TYR A 1 85 ? -8.690 6.613 -9.195 1.00 75.81 85 TYR A C 1
ATOM 681 O O . TYR A 1 85 ? -8.840 5.451 -9.573 1.00 75.81 85 TYR A O 1
ATOM 689 N N . ALA A 1 86 ? -9.045 7.022 -7.972 1.00 70.62 86 ALA A N 1
ATOM 690 C CA . ALA A 1 86 ? -9.882 6.205 -7.108 1.00 70.62 86 ALA A CA 1
ATOM 691 C C . ALA A 1 86 ? -11.119 5.749 -7.910 1.00 70.62 86 ALA A C 1
ATOM 693 O O . ALA A 1 86 ? -11.736 6.579 -8.590 1.00 70.62 86 ALA A O 1
ATOM 694 N N . PRO A 1 87 ? -11.463 4.448 -7.902 1.00 51.38 87 PRO A N 1
ATOM 695 C CA . PRO A 1 87 ? -12.614 3.959 -8.643 1.00 51.38 87 PRO A CA 1
ATOM 696 C C . PRO A 1 87 ? -13.856 4.748 -8.226 1.00 51.38 87 PRO A C 1
ATOM 698 O O . PRO A 1 87 ? -14.093 4.966 -7.036 1.00 51.38 87 PRO A O 1
ATOM 701 N N . ALA A 1 88 ? -14.641 5.189 -9.212 1.00 49.28 88 ALA A N 1
ATOM 702 C CA . ALA A 1 88 ? -15.931 5.799 -8.935 1.00 49.28 88 ALA A CA 1
ATOM 703 C C . ALA A 1 88 ? -16.749 4.807 -8.102 1.00 49.28 88 ALA A C 1
ATOM 705 O O . ALA A 1 88 ? -16.903 3.648 -8.497 1.00 49.28 88 ALA A O 1
ATOM 706 N N . ALA A 1 89 ? -17.238 5.253 -6.944 1.00 48.72 89 ALA A N 1
ATOM 707 C CA . ALA A 1 89 ? -18.146 4.462 -6.131 1.00 48.72 89 ALA A CA 1
ATOM 708 C C . ALA A 1 89 ? -19.287 3.974 -7.033 1.00 48.72 89 ALA A C 1
ATOM 710 O O . ALA A 1 89 ? -19.900 4.777 -7.743 1.00 48.72 89 ALA A O 1
ATOM 711 N N . ASN A 1 90 ? -19.525 2.658 -7.058 1.00 44.88 90 ASN A N 1
ATOM 712 C CA . ASN A 1 90 ? -20.613 2.074 -7.834 1.00 44.88 90 ASN A CA 1
ATOM 713 C C . ASN A 1 90 ? -21.897 2.861 -7.555 1.00 44.88 90 ASN A C 1
ATOM 715 O O . ASN A 1 90 ? -22.309 3.003 -6.403 1.00 44.88 90 ASN A O 1
ATOM 719 N N . ALA A 1 91 ? -22.501 3.381 -8.624 1.00 37.03 91 ALA A N 1
ATOM 720 C CA . ALA A 1 91 ? -23.742 4.136 -8.595 1.00 37.03 91 ALA A CA 1
ATOM 721 C C . ALA A 1 91 ? -24.903 3.216 -8.189 1.00 37.03 91 ALA A C 1
ATOM 723 O O . ALA A 1 91 ? -25.676 2.742 -9.015 1.00 37.03 91 ALA A O 1
ATOM 724 N N . ALA A 1 92 ? -25.012 2.966 -6.890 1.00 41.34 92 ALA A N 1
ATOM 725 C CA . ALA A 1 92 ? -26.169 2.392 -6.232 1.00 41.34 92 ALA A CA 1
ATOM 726 C C . ALA A 1 92 ? -26.577 3.325 -5.083 1.00 41.34 92 ALA A C 1
ATOM 728 O O . ALA A 1 92 ? -26.471 2.971 -3.920 1.00 41.34 92 ALA A O 1
ATOM 729 N N . GLY A 1 93 ? -26.992 4.549 -5.432 1.00 35.44 93 GLY A N 1
ATOM 730 C CA . GLY A 1 93 ? -27.977 5.357 -4.693 1.00 35.44 93 GLY A CA 1
ATOM 731 C C . GLY A 1 93 ? -27.823 5.584 -3.181 1.00 35.44 93 GLY A C 1
ATOM 732 O O . GLY A 1 93 ? -28.817 5.934 -2.553 1.00 35.44 93 GLY A O 1
ATOM 733 N N . GLY A 1 94 ? -26.643 5.406 -2.593 1.00 43.72 94 GLY A N 1
ATOM 734 C CA . GLY A 1 94 ? -26.332 5.782 -1.214 1.00 43.72 94 GLY A CA 1
ATOM 735 C C . GLY A 1 94 ? -25.192 6.792 -1.200 1.00 43.72 94 GLY A C 1
ATOM 736 O O . GLY A 1 94 ? -24.346 6.765 -2.095 1.00 43.72 94 GLY A O 1
ATOM 737 N N . GLU A 1 95 ? -25.169 7.696 -0.218 1.00 44.22 95 GLU A N 1
ATOM 738 C CA . GLU A 1 95 ? -23.981 8.524 0.016 1.00 44.22 95 GLU A CA 1
ATOM 739 C C . GLU A 1 95 ? -22.736 7.624 0.102 1.00 44.22 95 GLU A C 1
ATOM 741 O O . GLU A 1 95 ? -22.833 6.519 0.652 1.00 44.22 95 GLU A O 1
ATOM 746 N N . PRO A 1 96 ? -21.586 8.043 -0.463 1.00 52.19 96 PRO A N 1
ATOM 747 C CA . PRO A 1 96 ? -20.363 7.265 -0.360 1.00 52.19 96 PRO A CA 1
ATOM 748 C C . PRO A 1 96 ? -20.103 6.975 1.115 1.00 52.19 96 PRO A C 1
ATOM 750 O O . PRO A 1 96 ? -20.085 7.877 1.952 1.00 52.19 96 PRO A O 1
ATOM 753 N N . MET A 1 97 ? -19.971 5.689 1.438 1.00 58.53 97 MET A N 1
ATOM 754 C CA . MET A 1 97 ? -19.719 5.267 2.803 1.00 58.53 97 MET A CA 1
ATOM 755 C C . MET A 1 97 ? -18.404 5.929 3.237 1.00 58.53 97 MET A C 1
ATOM 757 O O . MET A 1 97 ? -17.373 5.762 2.586 1.00 58.53 97 MET A O 1
ATOM 761 N N . ARG A 1 98 ? -18.462 6.716 4.309 1.00 67.94 98 ARG A N 1
ATOM 762 C CA . ARG A 1 98 ? -17.306 7.312 4.976 1.00 67.94 98 ARG A CA 1
ATOM 763 C C . ARG A 1 98 ? -17.157 6.629 6.324 1.00 67.94 98 ARG A C 1
ATOM 765 O O . ARG A 1 98 ? -18.143 6.439 7.036 1.00 67.94 98 ARG A O 1
ATOM 772 N N . HIS A 1 99 ? -15.933 6.264 6.677 1.00 70.38 99 HIS A N 1
ATOM 773 C CA . HIS A 1 99 ? -15.632 5.873 8.042 1.00 70.38 99 HIS A CA 1
ATOM 774 C C . HIS A 1 99 ? -15.403 7.144 8.857 1.00 70.38 99 HIS A C 1
ATOM 776 O O . HIS A 1 99 ? -14.565 7.967 8.487 1.00 70.38 99 HIS A O 1
ATOM 782 N N . ASP A 1 100 ? -16.153 7.326 9.943 1.00 71.81 100 ASP A N 1
ATOM 783 C CA . ASP A 1 100 ? -15.883 8.399 10.895 1.00 71.81 100 ASP A CA 1
ATOM 784 C C . ASP A 1 100 ? -15.109 7.816 12.086 1.00 71.81 100 ASP A C 1
ATOM 786 O O . ASP A 1 100 ? -15.676 7.034 12.859 1.00 71.81 100 ASP A O 1
ATOM 790 N N . PRO A 1 101 ? -13.803 8.124 12.209 1.00 72.56 101 PRO A N 1
ATOM 791 C CA . PRO A 1 101 ? -13.019 7.901 13.417 1.00 72.56 101 PRO A CA 1
ATOM 792 C C . PRO A 1 101 ? -13.835 8.148 14.689 1.00 72.56 101 PRO A C 1
ATOM 794 O O . PRO A 1 101 ? -14.316 9.256 14.904 1.00 72.56 101 PRO A O 1
ATOM 797 N N . THR A 1 102 ? -13.984 7.139 15.556 1.00 74.62 102 THR A N 1
ATOM 798 C CA . THR A 1 102 ? -14.643 7.351 16.854 1.00 74.62 102 THR A CA 1
ATOM 799 C C . THR A 1 102 ? -13.726 8.209 17.733 1.00 74.62 102 THR A C 1
ATOM 801 O O . THR A 1 102 ? -12.640 7.732 18.087 1.00 74.62 102 THR A O 1
ATOM 804 N N . PRO A 1 103 ? -14.113 9.451 18.085 1.00 73.50 103 PRO A N 1
ATOM 805 C CA . PRO A 1 103 ? -13.229 10.352 18.820 1.00 73.50 103 PRO A CA 1
ATOM 806 C C . PRO A 1 103 ? -12.879 9.795 20.203 1.00 73.50 103 PRO A C 1
ATOM 808 O O . PRO A 1 103 ? -13.754 9.277 20.901 1.00 73.50 103 PRO A O 1
ATOM 811 N N . GLY A 1 104 ? -11.618 9.921 20.622 1.00 78.94 104 GLY A N 1
ATOM 812 C CA . GLY A 1 104 ? -11.164 9.476 21.946 1.00 78.94 104 GLY A CA 1
ATOM 813 C C . GLY A 1 104 ? -10.806 7.989 22.043 1.00 78.94 104 GLY A C 1
ATOM 814 O O . GLY A 1 104 ? -10.450 7.519 23.125 1.00 78.94 104 GLY A O 1
ATOM 815 N N . LEU A 1 105 ? -10.901 7.242 20.938 1.00 81.00 105 LEU A N 1
ATOM 816 C CA . LEU A 1 105 ? -10.446 5.850 20.839 1.00 81.00 105 LEU A CA 1
ATOM 817 C C . LEU A 1 105 ? -9.138 5.715 20.051 1.00 81.00 105 LEU A C 1
ATOM 819 O O . LEU A 1 105 ? -8.805 4.634 19.567 1.00 81.00 105 LEU A O 1
ATOM 823 N N . GLU A 1 106 ? -8.369 6.793 19.929 1.00 82.44 106 GLU A N 1
ATOM 824 C CA . GLU A 1 106 ? -7.026 6.730 19.368 1.00 82.44 106 GLU A CA 1
ATOM 825 C C . GLU A 1 106 ? -6.165 5.781 20.215 1.00 82.44 106 GLU A C 1
ATOM 827 O O . GLU A 1 106 ? -6.168 5.824 21.446 1.00 82.44 106 GLU A O 1
ATOM 832 N N . HIS A 1 107 ? -5.419 4.910 19.542 1.00 83.50 107 HIS A N 1
ATOM 833 C CA . HIS A 1 107 ? -4.573 3.856 20.106 1.00 83.50 107 HIS A CA 1
ATOM 834 C C . HIS A 1 107 ? -5.316 2.665 20.734 1.00 83.50 107 HIS A C 1
ATOM 836 O O . HIS A 1 107 ? -4.664 1.731 21.206 1.00 83.50 107 HIS A O 1
ATOM 842 N N . TRP A 1 108 ? -6.651 2.641 20.696 1.00 87.88 108 TRP A N 1
ATOM 843 C CA . TRP A 1 108 ? -7.443 1.485 21.116 1.00 87.88 108 TRP A CA 1
ATOM 844 C C . TRP A 1 108 ? -7.677 0.522 19.958 1.00 87.88 108 TRP A C 1
ATOM 846 O O . TRP A 1 108 ? -7.779 0.929 18.800 1.00 87.88 108 TRP A O 1
ATOM 856 N N . ILE A 1 109 ? -7.809 -0.766 20.284 1.00 90.56 109 ILE A N 1
ATOM 857 C CA . ILE A 1 109 ? -8.293 -1.769 19.335 1.00 90.56 109 ILE A CA 1
ATOM 858 C C . ILE A 1 109 ? -9.799 -1.569 19.178 1.00 90.56 109 ILE A C 1
ATOM 860 O O . ILE A 1 109 ? -10.565 -1.831 20.107 1.00 90.56 109 ILE A O 1
ATOM 864 N N . THR A 1 110 ? -10.214 -1.098 18.007 1.00 87.75 110 THR A N 1
ATOM 865 C CA . THR A 1 110 ? -11.623 -0.824 17.682 1.00 87.75 110 THR A CA 1
ATOM 866 C C . THR A 1 110 ? -12.172 -1.780 16.631 1.00 87.75 110 THR A C 1
ATOM 868 O O . THR A 1 110 ? -13.389 -1.943 16.524 1.00 87.75 110 THR A O 1
ATOM 871 N N . HIS A 1 111 ? -11.290 -2.454 15.889 1.00 91.62 111 HIS A N 1
ATOM 872 C CA . HIS A 1 111 ? -11.673 -3.403 14.854 1.00 91.62 111 HIS A CA 1
ATOM 873 C C . HIS A 1 111 ? -10.868 -4.695 14.968 1.00 91.62 111 HIS A C 1
ATOM 875 O O . HIS A 1 111 ? -9.684 -4.674 15.297 1.00 91.62 111 HIS A O 1
ATOM 881 N N . THR A 1 112 ? -11.501 -5.837 14.715 1.00 93.69 112 THR A N 1
ATOM 882 C CA . THR A 1 112 ? -10.811 -7.132 14.610 1.00 93.69 112 THR A CA 1
ATOM 883 C C . THR A 1 112 ? -11.126 -7.771 13.271 1.00 93.69 112 THR A C 1
ATOM 885 O O . THR A 1 112 ? -12.282 -8.044 12.959 1.00 93.69 112 THR A O 1
ATOM 888 N N . GLU A 1 113 ? -10.096 -8.045 12.485 1.00 94.25 113 GLU A N 1
ATOM 889 C CA . GLU A 1 113 ? -10.237 -8.773 11.233 1.00 94.25 113 GLU A CA 1
ATOM 890 C C . GLU A 1 113 ? -10.014 -10.267 11.457 1.00 94.25 113 GLU A C 1
ATOM 892 O O . GLU A 1 113 ? -9.035 -10.666 12.081 1.00 94.25 113 GLU A O 1
ATOM 897 N N . LEU A 1 114 ? -10.921 -11.097 10.955 1.00 96.00 114 LEU A N 1
ATOM 898 C CA . LEU A 1 114 ? -10.826 -12.549 10.969 1.00 96.00 114 LEU A CA 1
ATOM 899 C C . LEU A 1 114 ? -10.476 -13.023 9.557 1.00 96.00 114 LEU A C 1
ATOM 901 O O . LEU A 1 114 ? -11.316 -13.003 8.655 1.00 96.00 114 LEU A O 1
ATOM 905 N N . ALA A 1 115 ? -9.230 -13.449 9.372 1.00 94.94 115 ALA A N 1
ATOM 906 C CA . ALA A 1 115 ? -8.786 -14.106 8.155 1.00 94.94 115 ALA A CA 1
ATOM 907 C C . ALA A 1 115 ? -9.217 -15.571 8.215 1.00 94.94 115 ALA A C 1
ATOM 909 O O . ALA A 1 115 ? -8.809 -16.313 9.114 1.00 94.94 115 ALA A O 1
ATOM 910 N N . SER A 1 116 ? -10.064 -15.984 7.278 1.00 95.56 116 SER A N 1
ATOM 911 C CA . SER A 1 116 ? -10.642 -17.322 7.262 1.00 95.56 116 SER A CA 1
ATOM 912 C C . SER A 1 116 ? -10.430 -18.036 5.935 1.00 95.56 116 SER A C 1
ATOM 914 O O . SER A 1 116 ? -10.546 -17.439 4.870 1.00 95.56 116 SER A O 1
ATOM 916 N N . ALA A 1 117 ? -10.173 -19.341 6.002 1.00 94.94 117 ALA A N 1
ATOM 917 C CA . ALA A 1 117 ? -10.170 -20.201 4.820 1.00 94.94 117 ALA A CA 1
ATOM 918 C C . ALA A 1 117 ? -11.592 -20.444 4.270 1.00 94.94 117 ALA A C 1
ATOM 920 O O . ALA A 1 117 ? -11.741 -20.823 3.113 1.00 94.94 117 ALA A O 1
ATOM 921 N N . ASP A 1 118 ? -12.623 -20.220 5.094 1.00 95.38 118 ASP A N 1
ATOM 922 C CA . ASP A 1 118 ? -14.040 -20.279 4.721 1.00 95.38 118 ASP A CA 1
ATOM 923 C C . ASP A 1 118 ? -14.804 -19.147 5.450 1.00 95.38 118 ASP A C 1
ATOM 925 O O . ASP A 1 118 ? -15.282 -19.315 6.587 1.00 95.38 118 ASP A O 1
ATOM 929 N N . PRO A 1 119 ? -14.853 -17.943 4.844 1.00 95.81 119 PRO A N 1
ATOM 930 C CA . PRO A 1 119 ? -15.482 -16.769 5.445 1.00 95.81 119 PRO A CA 1
ATOM 931 C C . PRO A 1 119 ? -16.970 -16.958 5.753 1.00 95.81 119 PRO A C 1
ATOM 933 O O . PRO A 1 119 ? -17.420 -16.547 6.826 1.00 95.81 119 PRO A O 1
ATOM 936 N N . ASP A 1 120 ? -17.711 -17.639 4.877 1.00 95.50 120 ASP A N 1
ATOM 937 C CA . ASP A 1 120 ? -19.144 -17.884 5.052 1.00 95.50 120 ASP A CA 1
ATOM 938 C C . ASP A 1 120 ? -19.411 -18.839 6.222 1.00 95.50 120 ASP A C 1
ATOM 940 O O . ASP A 1 120 ? -20.270 -18.559 7.067 1.00 95.50 120 ASP A O 1
ATOM 944 N N . ALA A 1 121 ? -18.645 -19.930 6.341 1.00 97.00 121 ALA A N 1
ATOM 945 C CA . ALA A 1 121 ? -18.757 -20.836 7.485 1.00 97.00 121 ALA A CA 1
ATOM 946 C C . ALA A 1 121 ? -18.411 -20.127 8.803 1.00 97.00 121 ALA A C 1
ATOM 948 O O . ALA A 1 121 ? -19.079 -20.324 9.824 1.00 97.00 121 ALA A O 1
ATOM 949 N N . THR A 1 122 ? -17.401 -19.254 8.776 1.00 97.44 122 THR A N 1
ATOM 950 C CA . THR A 1 122 ? -16.979 -18.475 9.949 1.00 97.44 122 THR A CA 1
ATOM 951 C C . THR A 1 122 ? -18.064 -17.487 10.359 1.00 97.44 122 THR A C 1
ATOM 953 O O . THR A 1 122 ? -18.444 -17.440 11.526 1.00 97.44 122 THR A O 1
ATOM 956 N N . LYS A 1 123 ? -18.636 -16.756 9.395 1.00 96.38 123 LYS A N 1
ATOM 957 C CA . LYS A 1 123 ? -19.776 -15.854 9.596 1.00 96.38 123 LYS A CA 1
ATOM 958 C C . LYS A 1 123 ? -20.964 -16.583 10.214 1.00 96.38 123 LYS A C 1
ATOM 960 O O . LYS A 1 123 ? -21.509 -16.118 11.215 1.00 96.38 123 LYS A O 1
ATOM 965 N N . ALA A 1 124 ? -21.346 -17.730 9.650 1.00 96.31 124 ALA A N 1
ATOM 966 C CA . ALA A 1 124 ? -22.456 -18.535 10.150 1.00 96.31 124 ALA A CA 1
ATOM 967 C C . ALA A 1 124 ? -22.228 -18.971 11.605 1.00 96.31 124 ALA A C 1
ATOM 969 O O . ALA A 1 124 ? -23.126 -18.840 12.441 1.00 96.31 124 ALA A O 1
ATOM 970 N N . TRP A 1 125 ? -21.012 -19.419 11.930 1.00 97.50 125 TRP A N 1
ATOM 971 C CA . TRP A 1 125 ? -20.639 -19.782 13.293 1.00 97.50 125 TRP A CA 1
ATOM 972 C C . TRP A 1 125 ? -20.675 -18.580 14.246 1.00 97.50 125 TRP A C 1
ATOM 974 O O . TRP A 1 125 ? -21.279 -18.668 15.315 1.00 97.50 125 TRP A O 1
ATOM 984 N N . CYS A 1 126 ? -20.109 -17.434 13.852 1.00 95.06 126 CYS A N 1
ATOM 985 C CA . CYS A 1 126 ? -20.135 -16.204 14.646 1.00 95.06 126 CYS A CA 1
ATOM 986 C C . CYS A 1 126 ? -21.568 -15.743 14.944 1.00 95.06 126 CYS A C 1
ATOM 988 O O . CYS A 1 126 ? -21.876 -15.367 16.076 1.00 95.06 126 CYS A O 1
ATOM 990 N N . SER A 1 127 ? -22.465 -15.807 13.959 1.00 93.75 127 SER A N 1
ATOM 991 C CA . SER A 1 127 ? -23.880 -15.498 14.171 1.00 93.75 127 SER A CA 1
ATOM 992 C C . SER A 1 127 ? -24.558 -16.495 15.109 1.00 93.75 127 SER A C 1
ATOM 994 O O . SER A 1 127 ? -25.295 -16.074 15.997 1.00 93.75 127 SER A O 1
ATOM 996 N N . ALA A 1 128 ? -24.303 -17.797 14.955 1.00 96.12 128 ALA A N 1
ATOM 997 C CA . ALA A 1 128 ? -24.942 -18.830 15.768 1.00 96.12 128 ALA A CA 1
ATOM 998 C C . ALA A 1 128 ? -24.459 -18.837 17.229 1.00 96.12 128 ALA A C 1
ATOM 1000 O O . ALA A 1 128 ? -25.265 -19.003 18.141 1.00 96.12 128 ALA A O 1
ATOM 1001 N N . VAL A 1 129 ? -23.153 -18.668 17.454 1.00 96.62 129 VAL A N 1
ATOM 1002 C CA . VAL A 1 129 ? -22.533 -18.801 18.781 1.00 96.62 129 VAL A CA 1
ATOM 1003 C C . VAL A 1 129 ? -22.470 -17.473 19.522 1.00 96.62 129 VAL A C 1
ATOM 1005 O O . VAL A 1 129 ? -22.780 -17.418 20.709 1.00 96.62 129 VAL A O 1
ATOM 1008 N N . MET A 1 130 ? -22.066 -16.400 18.839 1.00 91.31 130 MET A N 1
ATOM 1009 C CA . MET A 1 130 ? -21.832 -15.098 19.473 1.00 91.31 130 MET A CA 1
ATOM 1010 C C . MET A 1 130 ? -22.998 -14.125 19.284 1.00 91.31 130 MET A C 1
ATOM 1012 O O . MET A 1 130 ? -22.993 -13.042 19.865 1.00 91.31 130 MET A O 1
ATOM 1016 N N . GLY A 1 131 ? -23.995 -14.481 18.468 1.00 89.12 131 GLY A N 1
ATOM 1017 C CA . GLY A 1 131 ? -25.124 -13.602 18.163 1.00 89.12 131 GLY A CA 1
ATOM 1018 C C . GLY A 1 131 ? -24.729 -12.365 17.350 1.00 89.12 131 GLY A C 1
ATOM 1019 O O . GLY A 1 131 ? -25.479 -11.388 17.321 1.00 89.12 131 GLY A O 1
ATOM 1020 N N . TRP A 1 132 ? -23.553 -12.376 16.712 1.00 91.25 132 TRP A N 1
ATOM 1021 C CA . TRP A 1 132 ? -23.067 -11.239 15.937 1.00 91.25 132 TRP A CA 1
ATOM 1022 C C . TRP A 1 132 ? -23.951 -10.971 14.726 1.00 91.25 132 TRP A C 1
ATOM 1024 O O . TRP A 1 132 ? -24.360 -11.884 13.998 1.00 91.25 132 TRP A O 1
ATOM 1034 N N . LYS A 1 133 ? -24.212 -9.682 14.508 1.00 86.88 133 LYS A N 1
ATOM 1035 C CA . LYS A 1 133 ? -24.997 -9.188 13.382 1.00 86.88 133 LYS A CA 1
ATOM 1036 C C . LYS A 1 133 ? -24.063 -8.646 12.316 1.00 86.88 133 LYS A C 1
ATOM 1038 O O . LYS A 1 133 ? -23.190 -7.825 12.597 1.00 86.88 133 LYS A O 1
ATOM 1043 N N . PHE A 1 134 ? -24.299 -9.100 11.095 1.00 90.25 134 PHE A N 1
ATOM 1044 C CA . PHE A 1 134 ? -23.529 -8.710 9.928 1.00 90.25 134 PHE A CA 1
ATOM 1045 C C . PHE A 1 134 ? -24.300 -7.691 9.104 1.00 90.25 134 PHE A C 1
ATOM 1047 O O . PHE A 1 134 ? -25.520 -7.782 8.950 1.00 90.25 134 PHE A O 1
ATOM 1054 N N . MET A 1 135 ? -23.563 -6.737 8.558 1.00 87.00 135 MET A N 1
ATOM 1055 C CA . MET A 1 135 ? -24.047 -5.883 7.486 1.00 87.00 135 MET A CA 1
ATOM 1056 C C . MET A 1 135 ? -24.098 -6.685 6.174 1.00 87.00 135 MET A C 1
ATOM 1058 O O . MET A 1 135 ? -23.524 -7.783 6.097 1.00 87.00 135 MET A O 1
ATOM 1062 N N . PRO A 1 136 ? -24.788 -6.177 5.134 1.00 87.81 136 PRO A N 1
ATOM 1063 C CA . PRO A 1 136 ? -24.668 -6.738 3.796 1.00 87.81 136 PRO A CA 1
ATOM 1064 C C . PRO A 1 136 ? -23.194 -6.906 3.425 1.00 87.81 136 PRO A C 1
ATOM 1066 O O . PRO A 1 136 ? -22.386 -6.002 3.632 1.00 87.81 136 PRO A O 1
ATOM 1069 N N . SER A 1 137 ? -22.850 -8.103 2.957 1.00 87.88 137 SER A N 1
ATOM 1070 C CA . SER A 1 137 ? -21.488 -8.405 2.522 1.00 87.88 137 SER A CA 1
ATOM 1071 C C . SER A 1 137 ? -21.188 -7.665 1.226 1.00 87.88 137 SER A C 1
ATOM 1073 O O . SER A 1 137 ? -22.110 -7.319 0.483 1.00 87.88 137 SER A O 1
ATOM 1075 N N . PHE A 1 138 ? -19.915 -7.360 1.015 1.00 84.50 138 PHE A N 1
ATOM 1076 C CA . PHE A 1 138 ? -19.470 -6.658 -0.177 1.00 84.50 138 PHE A CA 1
ATOM 1077 C C . PHE A 1 138 ? -18.239 -7.336 -0.778 1.00 84.50 138 PHE A C 1
ATOM 1079 O O . PHE A 1 138 ? -17.405 -7.863 -0.035 1.00 84.50 138 PHE A O 1
ATOM 1086 N N . PRO A 1 139 ? -18.100 -7.304 -2.113 1.00 83.81 139 PRO A N 1
ATOM 1087 C CA . PRO A 1 139 ? -17.010 -7.977 -2.799 1.00 83.81 139 PRO A CA 1
ATOM 1088 C C . PRO A 1 139 ? -15.670 -7.308 -2.495 1.00 83.81 139 PRO A C 1
ATOM 1090 O O . PRO A 1 139 ? -15.570 -6.079 -2.446 1.00 83.81 139 PRO A O 1
ATOM 1093 N N . MET A 1 140 ? -14.626 -8.123 -2.347 1.00 77.44 140 MET A N 1
ATOM 1094 C CA . MET A 1 140 ? -13.255 -7.655 -2.149 1.00 77.44 140 MET A CA 1
ATOM 1095 C C . MET A 1 140 ? -12.470 -7.606 -3.468 1.00 77.44 140 MET A C 1
ATOM 1097 O O . MET A 1 140 ? -12.635 -8.480 -4.330 1.00 77.44 140 MET A O 1
ATOM 1101 N N . PRO A 1 141 ? -11.552 -6.635 -3.631 1.00 70.38 141 PRO A N 1
ATOM 1102 C CA . PRO A 1 141 ? -10.531 -6.704 -4.670 1.00 70.38 141 PRO A CA 1
ATOM 1103 C C . PRO A 1 141 ? -9.712 -7.995 -4.518 1.00 70.38 141 PRO A C 1
ATOM 1105 O O . PRO A 1 141 ? -9.218 -8.285 -3.435 1.00 70.38 141 PRO A O 1
ATOM 1108 N N . GLY A 1 142 ? -9.572 -8.774 -5.593 1.00 71.00 142 GLY A N 1
ATOM 1109 C CA . GLY A 1 142 ? -8.871 -10.069 -5.557 1.00 71.00 142 GLY A CA 1
ATOM 1110 C C . GLY A 1 142 ? -9.773 -11.292 -5.347 1.00 71.00 142 GLY A C 1
ATOM 1111 O O . GLY A 1 142 ? -9.299 -12.414 -5.502 1.00 71.00 142 GLY A O 1
ATOM 1112 N N . GLY A 1 143 ? -11.074 -11.090 -5.113 1.00 76.38 143 GLY A N 1
ATOM 1113 C CA . GLY A 1 143 ? -12.075 -12.154 -5.018 1.00 76.38 143 GLY A CA 1
ATOM 1114 C C . GLY A 1 143 ? -12.514 -12.462 -3.585 1.00 76.38 143 GLY A C 1
ATOM 1115 O O . GLY A 1 143 ? -11.839 -12.131 -2.615 1.00 76.38 143 GLY A O 1
ATOM 1116 N N . GLY A 1 144 ? -13.677 -13.104 -3.467 1.00 83.12 144 GLY A N 1
ATOM 1117 C CA . GLY A 1 144 ? -14.344 -13.333 -2.185 1.00 83.12 144 GLY A CA 1
ATOM 1118 C C . GLY A 1 144 ? -15.130 -12.119 -1.683 1.00 83.12 144 GLY A C 1
ATOM 1119 O O . GLY A 1 144 ? -15.163 -11.058 -2.308 1.00 83.12 144 GLY A O 1
ATOM 1120 N N . GLU A 1 145 ? -15.782 -12.306 -0.540 1.00 88.25 145 GLU A N 1
ATOM 1121 C CA . GLU A 1 145 ? -16.642 -11.316 0.107 1.00 88.25 145 GLU A CA 1
ATOM 1122 C C . GLU A 1 145 ? -16.047 -10.888 1.451 1.00 88.25 145 GLU A C 1
ATOM 1124 O O . GLU A 1 145 ? -15.406 -11.677 2.149 1.00 88.25 145 GLU A O 1
ATOM 1129 N N . TYR A 1 146 ? -16.307 -9.640 1.832 1.00 91.31 146 TYR A N 1
ATOM 1130 C CA . TYR A 1 146 ? -16.063 -9.130 3.171 1.00 91.31 146 TYR A CA 1
ATOM 1131 C C . TYR A 1 146 ? -17.351 -9.168 3.991 1.00 91.31 146 TYR A C 1
ATOM 1133 O O . TYR A 1 146 ? -18.383 -8.612 3.598 1.00 91.31 146 TYR A O 1
ATOM 1141 N N . HIS A 1 147 ? -17.300 -9.790 5.167 1.00 94.44 147 HIS A N 1
ATOM 1142 C CA . HIS A 1 147 ? -18.432 -9.854 6.087 1.00 94.44 147 HIS A CA 1
ATOM 1143 C C . HIS A 1 147 ? -18.203 -8.924 7.277 1.00 94.44 147 HIS A C 1
ATOM 1145 O O . HIS A 1 147 ? -17.670 -9.329 8.309 1.00 94.44 147 HIS A O 1
ATOM 1151 N N . LEU A 1 148 ? -18.629 -7.670 7.132 1.00 91.62 148 LEU A N 1
ATOM 1152 C CA . LEU A 1 148 ? -18.554 -6.670 8.193 1.00 91.62 148 LEU A CA 1
ATOM 1153 C C . LEU A 1 148 ? -19.586 -6.964 9.292 1.00 91.62 148 LEU A C 1
ATOM 1155 O O . LEU A 1 148 ? -20.766 -7.184 9.006 1.00 91.62 148 LEU A O 1
ATOM 1159 N N . PHE A 1 149 ? -19.157 -6.929 10.550 1.00 90.06 149 PHE A N 1
ATOM 1160 C CA . PHE A 1 149 ? -20.013 -7.085 11.723 1.00 90.06 149 PHE A CA 1
ATOM 1161 C C . PHE A 1 149 ? -19.728 -6.022 12.774 1.00 90.06 149 PHE A C 1
ATOM 1163 O O . PHE A 1 149 ? -18.643 -5.447 12.848 1.00 90.06 149 PHE A O 1
ATOM 1170 N N . ARG A 1 150 ? -20.713 -5.800 13.643 1.00 82.75 150 ARG A N 1
ATOM 1171 C CA . ARG A 1 150 ? -20.542 -5.027 14.875 1.00 82.75 150 ARG A CA 1
ATOM 1172 C C . ARG A 1 150 ? -20.859 -5.917 16.061 1.00 82.75 150 ARG A C 1
ATOM 1174 O O . ARG A 1 150 ? -21.883 -6.600 16.067 1.00 82.75 150 ARG A O 1
ATOM 1181 N N . TYR A 1 151 ? -19.984 -5.891 17.059 1.00 77.31 151 TYR A N 1
ATOM 1182 C CA . TYR A 1 151 ? -20.236 -6.510 18.361 1.00 77.31 151 TYR A CA 1
ATOM 1183 C C . TYR A 1 151 ? -20.522 -5.467 19.447 1.00 77.31 151 TYR A C 1
ATOM 1185 O O . TYR A 1 151 ? -20.929 -5.840 20.545 1.00 77.31 151 TYR A O 1
ATOM 1193 N N . SER A 1 152 ? -20.333 -4.172 19.161 1.00 76.19 152 SER A N 1
ATOM 1194 C CA . SER A 1 152 ? -20.735 -3.066 20.032 1.00 76.19 152 SER A CA 1
ATOM 1195 C C . SER A 1 152 ? -21.016 -1.774 19.249 1.00 76.19 152 SER A C 1
ATOM 1197 O O . SER A 1 152 ? -20.852 -1.699 18.025 1.00 76.19 152 SER A O 1
ATOM 1199 N N . ASP A 1 153 ? -21.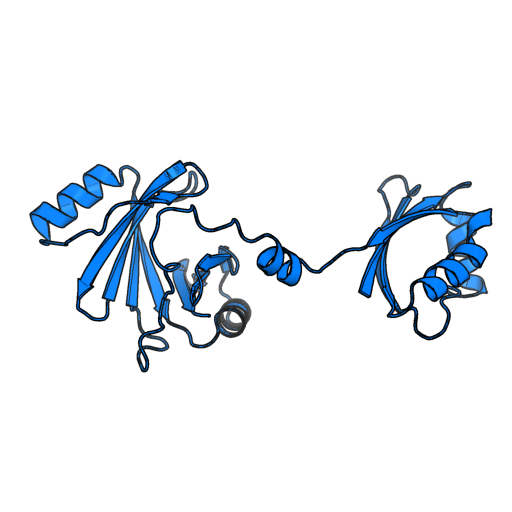421 -0.730 19.975 1.00 72.44 153 ASP A N 1
ATOM 1200 C CA . ASP A 1 153 ? -21.620 0.610 19.418 1.00 72.44 153 ASP A CA 1
ATOM 1201 C C . ASP A 1 153 ? -20.306 1.265 18.972 1.00 72.44 153 ASP A C 1
ATOM 1203 O O . ASP A 1 153 ? -20.324 2.087 18.065 1.00 72.44 153 ASP A O 1
ATOM 1207 N N . ASN A 1 154 ? -19.166 0.853 19.527 1.00 72.12 154 ASN A N 1
ATOM 1208 C CA . ASN A 1 154 ? -17.860 1.468 19.257 1.00 72.12 154 ASN A CA 1
ATOM 1209 C C . ASN A 1 154 ? -16.846 0.486 18.657 1.00 72.12 154 ASN A C 1
ATOM 1211 O O . ASN A 1 154 ? -15.657 0.785 18.594 1.00 72.12 154 ASN A O 1
ATOM 1215 N N . GLY A 1 155 ? -17.288 -0.716 18.283 1.00 74.81 155 GLY A N 1
ATOM 1216 C CA . GLY A 1 155 ? -16.381 -1.771 17.869 1.00 74.81 155 GLY A CA 1
ATOM 1217 C C . GLY A 1 155 ? -17.043 -2.852 17.035 1.00 74.81 155 GLY A C 1
ATOM 1218 O O . GLY A 1 155 ? -18.218 -3.209 17.196 1.00 74.81 155 GLY A O 1
ATOM 1219 N N . GLY A 1 156 ? -16.250 -3.381 16.122 1.00 88.94 156 GLY A N 1
ATOM 1220 C CA . GLY A 1 156 ? -16.693 -4.366 15.163 1.00 88.94 156 GLY A CA 1
ATOM 1221 C C . GLY A 1 156 ? -15.531 -5.131 14.579 1.00 88.94 156 GLY A C 1
ATOM 1222 O O . GLY A 1 156 ? -14.422 -5.165 15.112 1.00 88.94 156 GLY A O 1
ATOM 1223 N N . GLY A 1 157 ? -15.811 -5.796 13.483 1.00 93.00 157 GLY A N 1
ATOM 1224 C CA . GLY A 1 157 ? -14.806 -6.560 12.797 1.00 93.00 157 GLY A CA 1
ATOM 1225 C C . GLY A 1 157 ? -15.249 -6.909 11.403 1.00 93.00 157 GLY A C 1
ATOM 1226 O O . GLY A 1 157 ? -16.360 -6.594 10.973 1.00 93.00 157 GLY A O 1
ATOM 1227 N N . GLY A 1 158 ? -14.366 -7.590 10.702 1.00 94.94 158 GLY A N 1
ATOM 1228 C CA . GLY A 1 158 ? -14.680 -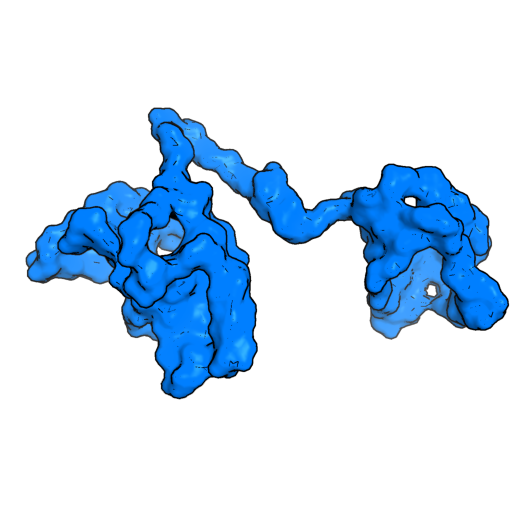8.172 9.416 1.00 94.94 158 GLY A CA 1
ATOM 1229 C C . GLY A 1 158 ? -14.206 -9.598 9.343 1.00 94.94 158 GLY A C 1
ATOM 1230 O O . GLY A 1 158 ? -13.282 -9.991 10.049 1.00 94.94 158 GLY A O 1
ATOM 1231 N N . ILE A 1 159 ? -14.850 -10.371 8.485 1.00 96.62 159 ILE A N 1
ATOM 1232 C CA . ILE A 1 159 ? -14.350 -11.674 8.069 1.00 96.62 159 ILE A CA 1
ATOM 1233 C C . ILE A 1 159 ? -13.995 -11.553 6.598 1.00 96.62 159 ILE A C 1
ATOM 1235 O O . ILE A 1 159 ? -14.822 -11.094 5.808 1.00 96.62 159 ILE A O 1
ATOM 1239 N N . ARG A 1 160 ? -12.781 -11.964 6.247 1.00 94.25 160 ARG A N 1
ATOM 1240 C CA . ARG A 1 160 ? -12.290 -11.990 4.869 1.00 94.25 160 ARG A CA 1
ATOM 1241 C C . ARG A 1 160 ? -11.632 -13.333 4.562 1.00 94.25 160 ARG A C 1
ATOM 1243 O O . ARG A 1 160 ? -11.224 -14.031 5.498 1.00 94.25 160 ARG A O 1
ATOM 1250 N N . PRO A 1 161 ? -11.495 -13.701 3.279 1.00 92.44 161 PRO A N 1
ATOM 1251 C CA . PRO A 1 161 ? -10.631 -14.809 2.907 1.00 92.44 161 PRO A CA 1
ATOM 1252 C C . PRO A 1 161 ? -9.189 -14.568 3.379 1.00 92.44 161 PRO A C 1
ATOM 1254 O O . PRO A 1 161 ? -8.712 -13.428 3.420 1.00 92.44 161 PRO A O 1
ATOM 1257 N N . THR A 1 162 ? -8.500 -15.645 3.749 1.00 91.19 162 THR A N 1
ATOM 1258 C CA . THR A 1 162 ? -7.043 -15.642 3.930 1.00 91.19 162 THR A CA 1
ATOM 1259 C C . THR A 1 162 ? -6.339 -15.364 2.610 1.00 91.19 162 THR A C 1
ATOM 1261 O O . THR A 1 162 ? -6.734 -15.913 1.576 1.00 91.19 162 THR A O 1
ATOM 1264 N N . ASP A 1 163 ? -5.236 -14.623 2.660 1.00 84.75 163 ASP A N 1
ATOM 1265 C CA . ASP A 1 163 ? -4.292 -14.608 1.542 1.00 84.75 163 ASP A CA 1
ATOM 1266 C C . ASP A 1 163 ? -3.625 -15.988 1.373 1.00 84.75 163 ASP A C 1
ATOM 1268 O O . ASP A 1 163 ? -3.490 -16.727 2.352 1.00 84.75 163 ASP A O 1
ATOM 1272 N N . PRO A 1 164 ? -3.134 -16.360 0.172 1.00 82.38 164 PRO A N 1
ATOM 1273 C CA . PRO A 1 164 ? -2.553 -17.687 -0.065 1.00 82.38 164 PRO A CA 1
ATOM 1274 C C . PRO A 1 164 ? -1.393 -18.068 0.869 1.00 82.38 164 PRO A C 1
ATOM 1276 O O . PRO A 1 164 ? -1.175 -19.249 1.132 1.00 82.38 164 PRO A O 1
ATOM 1279 N N . SER A 1 165 ? -0.628 -17.085 1.353 1.00 82.50 165 SER A N 1
ATOM 1280 C CA . SER A 1 165 ? 0.491 -17.285 2.285 1.00 82.50 165 SER A CA 1
ATOM 1281 C C . SER A 1 165 ? 0.113 -17.100 3.758 1.00 82.50 165 SER A C 1
ATOM 1283 O O . SER A 1 165 ? 0.973 -17.218 4.631 1.00 82.50 165 SER A O 1
ATOM 1285 N N . GLU A 1 166 ? -1.136 -16.748 4.046 1.00 86.38 166 GLU A N 1
ATOM 1286 C CA . GLU A 1 166 ? -1.630 -16.471 5.389 1.00 86.38 166 GLU A CA 1
ATOM 1287 C C . GLU A 1 166 ? -2.278 -17.725 5.992 1.00 86.38 166 GLU A C 1
ATOM 1289 O O . GLU A 1 166 ? -2.970 -18.486 5.321 1.00 86.38 166 GLU A O 1
ATOM 1294 N N . SER A 1 167 ? -2.057 -17.953 7.286 1.00 90.12 167 SER A N 1
ATOM 1295 C CA . SER A 1 167 ? -2.823 -18.947 8.044 1.00 90.12 167 SER A CA 1
ATOM 1296 C C . SER A 1 167 ? -4.060 -18.289 8.659 1.00 90.12 167 SER A C 1
ATOM 1298 O O . SER A 1 167 ? -3.947 -17.143 9.098 1.00 90.12 167 SER A O 1
ATOM 1300 N N . PRO A 1 168 ? -5.206 -18.989 8.769 1.00 95.88 168 PRO A N 1
ATOM 1301 C CA . PRO A 1 168 ? -6.387 -18.440 9.426 1.00 95.88 168 PRO A CA 1
ATOM 1302 C C . PRO A 1 168 ? -6.076 -17.898 10.824 1.00 95.88 168 PRO A C 1
ATOM 1304 O O . PRO A 1 168 ? -5.335 -18.517 11.592 1.00 95.88 168 PRO A O 1
ATOM 1307 N N . GLY A 1 169 ? -6.652 -16.749 11.162 1.00 95.06 169 GLY A N 1
ATOM 1308 C CA . GLY A 1 169 ? -6.337 -16.057 12.404 1.00 95.06 169 GLY A CA 1
ATOM 1309 C C . GLY A 1 169 ? -7.078 -14.738 12.569 1.00 95.06 169 GLY A C 1
ATOM 1310 O O . GLY A 1 169 ? -7.910 -14.358 11.748 1.00 95.06 169 GLY A O 1
ATOM 1311 N N . SER A 1 170 ? -6.775 -14.042 13.662 1.00 95.44 170 SER A N 1
ATOM 1312 C CA . SER A 1 170 ? -7.344 -12.733 13.979 1.00 95.44 170 SER A CA 1
ATOM 1313 C C . SER A 1 170 ? -6.269 -11.652 13.973 1.00 95.44 170 SER A C 1
ATOM 1315 O O . SER A 1 170 ? -5.237 -11.814 14.628 1.00 95.44 170 SER A O 1
ATOM 1317 N N . ILE A 1 171 ? -6.545 -10.531 13.316 1.00 96.19 171 ILE A N 1
ATOM 1318 C CA . ILE A 1 171 ? -5.695 -9.344 13.307 1.00 96.19 171 ILE A CA 1
ATOM 1319 C C . ILE A 1 171 ? -6.442 -8.215 14.025 1.00 96.19 171 ILE A C 1
ATOM 1321 O O . ILE A 1 171 ? -7.452 -7.728 13.510 1.00 96.19 171 ILE A O 1
ATOM 1325 N N . PRO A 1 172 ? -5.983 -7.776 15.208 1.00 95.81 172 PRO A N 1
ATOM 1326 C CA . PRO A 1 172 ? -6.534 -6.590 15.844 1.00 95.81 172 PRO A CA 1
ATOM 1327 C C . PRO A 1 172 ? -6.044 -5.331 15.122 1.00 95.81 172 PRO A C 1
ATOM 1329 O O . PRO A 1 172 ? -4.854 -5.189 14.836 1.00 95.81 172 PRO A O 1
ATOM 1332 N N . PHE A 1 173 ? -6.956 -4.398 14.876 1.00 94.94 173 PHE A N 1
ATOM 1333 C CA . PHE A 1 173 ? -6.673 -3.082 14.321 1.00 94.94 173 PHE A CA 1
ATOM 1334 C C . PHE A 1 173 ? -6.811 -2.022 15.405 1.00 94.94 173 PHE A C 1
ATOM 1336 O O . PHE A 1 173 ? -7.886 -1.833 15.983 1.00 94.94 173 PHE A O 1
ATOM 1343 N N . ALA A 1 174 ? -5.708 -1.322 15.660 1.00 93.75 174 ALA A N 1
ATOM 1344 C CA . ALA A 1 174 ? -5.711 -0.120 16.469 1.00 93.75 174 ALA A CA 1
ATOM 1345 C C . ALA A 1 174 ? -6.077 1.091 15.607 1.00 93.75 174 ALA A C 1
ATOM 1347 O O . ALA A 1 174 ? -5.573 1.258 14.491 1.00 93.75 174 ALA A O 1
ATOM 1348 N N . HIS A 1 175 ? -6.934 1.951 16.137 1.00 91.75 175 HIS A N 1
ATOM 1349 C CA . HIS A 1 175 ? -7.223 3.234 15.519 1.00 91.75 175 HIS A CA 1
ATOM 1350 C C . HIS A 1 175 ? -6.077 4.222 15.791 1.00 91.75 175 HIS A C 1
ATOM 1352 O O . HIS A 1 175 ? -5.524 4.252 16.890 1.00 91.75 175 HIS A O 1
ATOM 1358 N N . VAL A 1 176 ? -5.688 5.026 14.806 1.00 92.88 176 VAL A N 1
ATOM 1359 C CA . VAL A 1 176 ? -4.630 6.035 14.918 1.00 92.88 176 VAL A CA 1
ATOM 1360 C C . VAL A 1 176 ? -5.068 7.349 14.282 1.00 92.88 176 VAL A C 1
ATOM 1362 O O . VAL A 1 176 ? -5.767 7.355 13.277 1.00 92.88 176 VAL A O 1
ATOM 1365 N N . ALA A 1 177 ? -4.628 8.467 14.862 1.00 89.75 177 ALA A N 1
ATOM 1366 C CA . ALA A 1 177 ? -5.013 9.802 14.404 1.00 89.75 177 ALA A CA 1
ATOM 1367 C C . ALA A 1 177 ? -4.455 10.153 13.015 1.00 89.75 177 ALA A C 1
ATOM 1369 O O . ALA A 1 177 ? -5.113 10.850 12.255 1.00 89.75 177 ALA A O 1
ATOM 1370 N N . GLU A 1 178 ? -3.255 9.664 12.690 1.00 90.75 178 GLU A N 1
ATOM 1371 C CA . GLU A 1 178 ? -2.632 9.803 11.371 1.00 90.75 178 GLU A CA 1
ATOM 1372 C C . GLU A 1 178 ? -1.948 8.490 10.996 1.00 90.75 178 GLU A C 1
ATOM 1374 O O . GLU A 1 178 ? -0.976 8.069 11.649 1.00 90.75 178 GLU A O 1
ATOM 1379 N N . LEU A 1 179 ? -2.449 7.823 9.950 1.00 94.62 179 LEU A N 1
ATOM 1380 C CA . LEU A 1 179 ? -1.996 6.475 9.621 1.00 94.62 179 LEU A CA 1
ATOM 1381 C C . LEU A 1 179 ? -0.523 6.466 9.215 1.00 94.62 179 LEU A C 1
ATOM 1383 O O . LEU A 1 179 ? 0.250 5.664 9.733 1.00 94.62 179 LEU A O 1
ATOM 1387 N N . ARG A 1 180 ? -0.122 7.355 8.301 1.00 95.06 180 ARG A N 1
ATOM 1388 C CA . ARG A 1 180 ? 1.238 7.349 7.731 1.00 95.06 180 ARG A CA 1
ATOM 1389 C C . ARG A 1 180 ? 2.288 7.606 8.807 1.00 95.06 180 ARG A C 1
ATOM 1391 O O . ARG A 1 180 ? 3.241 6.844 8.926 1.00 95.06 180 ARG A O 1
ATOM 1398 N N . VAL A 1 181 ? 2.050 8.599 9.663 1.00 95.19 181 VAL A N 1
ATOM 1399 C CA . VAL A 1 181 ? 2.933 8.921 10.794 1.00 95.19 181 VAL A CA 1
ATOM 1400 C C . VAL A 1 181 ? 3.092 7.722 11.732 1.00 95.19 181 VAL A C 1
ATOM 1402 O O . VAL A 1 181 ? 4.203 7.409 12.170 1.00 95.19 181 VAL A O 1
ATOM 1405 N N . SER A 1 182 ? 1.987 7.034 12.029 1.00 96.88 182 SER A N 1
ATOM 1406 C CA . SER A 1 182 ? 1.977 5.874 12.925 1.00 96.88 182 SER A CA 1
ATOM 1407 C C . SER A 1 182 ? 2.654 4.653 12.304 1.00 96.88 182 SER A C 1
ATOM 1409 O O . SER A 1 182 ? 3.401 3.957 12.990 1.00 96.88 182 SER A O 1
ATOM 1411 N N . PHE A 1 183 ? 2.447 4.423 11.009 1.00 97.94 183 PHE A N 1
ATOM 1412 C CA . PHE A 1 183 ? 3.087 3.352 10.254 1.00 97.94 183 PHE A CA 1
ATOM 1413 C C . PHE A 1 183 ? 4.606 3.549 10.170 1.00 97.94 183 PHE A C 1
ATOM 1415 O O . PHE A 1 183 ? 5.361 2.663 10.567 1.00 97.94 183 PHE A O 1
ATOM 1422 N N . ASP A 1 184 ? 5.066 4.741 9.781 1.00 97.62 184 ASP A N 1
ATOM 1423 C CA . ASP A 1 184 ? 6.497 5.054 9.725 1.00 97.62 184 ASP A CA 1
ATOM 1424 C C . ASP A 1 184 ? 7.156 4.922 11.102 1.00 97.62 184 ASP A C 1
ATOM 1426 O O . ASP A 1 184 ? 8.308 4.499 11.224 1.00 97.62 184 ASP A O 1
ATOM 1430 N N . ARG A 1 185 ? 6.428 5.282 12.168 1.00 97.81 185 ARG A N 1
ATOM 1431 C CA . ARG A 1 185 ? 6.887 5.063 13.540 1.00 97.81 185 ARG A CA 1
ATOM 1432 C C . ARG A 1 185 ? 6.999 3.575 13.854 1.00 97.81 185 ARG A C 1
ATOM 1434 O O . ARG A 1 185 ? 8.032 3.179 14.376 1.00 97.81 185 ARG A O 1
ATOM 1441 N N . ALA A 1 186 ? 5.999 2.760 13.524 1.00 97.94 186 ALA A N 1
ATOM 1442 C CA . ALA A 1 186 ? 6.055 1.317 13.752 1.00 97.94 186 ALA A CA 1
ATOM 1443 C C . ALA A 1 186 ? 7.288 0.680 13.088 1.00 97.94 186 ALA A C 1
ATOM 1445 O O . ALA A 1 186 ? 7.987 -0.102 13.731 1.00 97.94 186 ALA A O 1
ATOM 1446 N N . LEU A 1 187 ? 7.610 1.073 11.850 1.00 98.19 187 LEU A N 1
ATOM 1447 C CA . LEU A 1 187 ? 8.811 0.594 11.159 1.00 98.19 187 LEU A CA 1
ATOM 1448 C C . LEU A 1 187 ? 10.107 1.040 11.854 1.00 98.19 187 LEU A C 1
ATOM 1450 O O . LEU A 1 187 ? 11.013 0.229 12.039 1.00 98.19 187 LEU A O 1
ATOM 1454 N N . ARG A 1 188 ? 10.197 2.303 12.298 1.00 98.44 188 ARG A N 1
ATOM 1455 C CA . ARG A 1 188 ? 11.365 2.794 13.060 1.00 98.44 188 ARG A CA 1
ATOM 1456 C C . ARG A 1 188 ? 11.584 2.039 14.371 1.00 98.44 188 ARG A C 1
ATOM 1458 O O . ARG A 1 188 ? 12.729 1.856 14.767 1.00 98.44 188 ARG A O 1
ATOM 1465 N N . GLU A 1 189 ? 10.510 1.584 15.009 1.00 98.25 189 GLU A N 1
ATOM 1466 C CA . GLU A 1 189 ? 10.558 0.785 16.242 1.00 98.25 189 GLU A CA 1
ATOM 1467 C C . GLU A 1 189 ? 10.788 -0.720 15.978 1.00 98.25 189 GLU A C 1
ATOM 1469 O O . GLU A 1 189 ? 10.694 -1.544 16.889 1.00 98.25 189 GLU A O 1
ATOM 1474 N N . GLY A 1 190 ? 11.109 -1.103 14.737 1.00 98.19 190 GLY A N 1
ATOM 1475 C CA . GLY A 1 190 ? 11.528 -2.459 14.378 1.00 98.19 190 GLY A CA 1
ATOM 1476 C C . GLY A 1 190 ? 10.401 -3.392 13.943 1.00 98.19 190 GLY A C 1
ATOM 1477 O O . GLY A 1 190 ? 10.620 -4.602 13.860 1.00 98.19 190 GLY A O 1
ATOM 1478 N N . ALA A 1 191 ? 9.202 -2.872 13.668 1.00 98.38 191 ALA A N 1
ATOM 1479 C CA . ALA A 1 191 ? 8.167 -3.674 13.031 1.00 98.38 191 ALA A CA 1
ATOM 1480 C C . ALA A 1 191 ? 8.537 -3.978 11.569 1.00 98.38 191 ALA A C 1
ATOM 1482 O O . ALA A 1 191 ? 9.103 -3.139 10.869 1.00 98.38 191 ALA A O 1
ATOM 1483 N N . ALA A 1 192 ? 8.186 -5.172 11.096 1.00 97.88 192 ALA A N 1
ATOM 1484 C CA . ALA A 1 192 ? 8.269 -5.513 9.682 1.00 97.88 192 ALA A CA 1
ATOM 1485 C C . ALA A 1 192 ? 6.962 -5.139 8.973 1.00 97.88 192 ALA A C 1
ATOM 1487 O O . ALA A 1 192 ? 5.872 -5.407 9.483 1.00 97.88 192 ALA A O 1
ATOM 1488 N N . GLU A 1 193 ? 7.063 -4.554 7.784 1.00 97.31 193 GLU A N 1
ATOM 1489 C CA . GLU A 1 193 ? 5.908 -4.297 6.925 1.00 97.31 193 GLU A CA 1
ATOM 1490 C C . GLU A 1 193 ? 5.263 -5.616 6.472 1.00 97.31 193 GLU A C 1
ATOM 1492 O O . GLU A 1 193 ? 5.958 -6.558 6.086 1.00 97.31 193 GLU A O 1
ATOM 1497 N N . MET A 1 194 ? 3.930 -5.683 6.527 1.00 93.69 194 MET A N 1
ATOM 1498 C CA . MET A 1 194 ? 3.145 -6.772 5.932 1.00 93.69 194 MET A CA 1
ATOM 1499 C C . MET A 1 194 ? 2.181 -6.255 4.860 1.00 93.69 194 MET A C 1
ATOM 1501 O O . MET A 1 194 ? 2.082 -6.856 3.797 1.00 93.69 194 MET A O 1
ATOM 1505 N N . LEU A 1 195 ? 1.499 -5.139 5.133 1.00 91.38 195 LEU A N 1
ATOM 1506 C CA . LEU A 1 195 ? 0.663 -4.408 4.183 1.00 91.38 195 LEU A CA 1
ATOM 1507 C C . LEU A 1 195 ? 0.979 -2.911 4.323 1.00 91.38 195 LEU A C 1
ATOM 1509 O O . LEU A 1 195 ? 0.750 -2.363 5.410 1.00 91.38 195 LEU A O 1
ATOM 1513 N N . PRO A 1 196 ? 1.489 -2.238 3.276 1.00 95.25 196 PRO A N 1
ATOM 1514 C CA . PRO A 1 196 ? 1.722 -0.798 3.325 1.00 95.25 196 PRO A CA 1
ATOM 1515 C C . PRO A 1 196 ? 0.401 -0.019 3.459 1.00 95.25 196 PRO A C 1
ATOM 1517 O O . PRO A 1 196 ? -0.666 -0.568 3.167 1.00 95.25 196 PRO A O 1
ATOM 1520 N N . PRO A 1 197 ? 0.449 1.272 3.847 1.00 96.44 197 PRO A N 1
ATOM 1521 C CA . PRO A 1 197 ? -0.713 2.154 3.887 1.00 96.44 197 PRO A CA 1
ATOM 1522 C C . PRO A 1 197 ? -1.571 2.078 2.617 1.00 96.44 197 PRO A C 1
ATOM 1524 O O . PRO A 1 197 ? -1.222 2.629 1.573 1.00 96.44 197 PRO A O 1
ATOM 1527 N N . THR A 1 198 ? -2.715 1.412 2.732 1.00 91.38 198 THR A N 1
ATOM 1528 C CA . THR A 1 198 ? -3.640 1.097 1.646 1.00 91.38 198 THR A CA 1
ATOM 1529 C C . THR A 1 198 ? -4.959 1.809 1.897 1.00 91.38 198 THR A C 1
ATOM 1531 O O . THR A 1 198 ? -5.576 1.664 2.953 1.00 91.38 198 THR A O 1
ATOM 1534 N N . PHE A 1 199 ? -5.379 2.622 0.931 1.00 88.44 199 PHE A N 1
ATOM 1535 C CA . PHE A 1 199 ? -6.657 3.321 0.993 1.00 88.44 199 PHE A CA 1
ATOM 1536 C C . PHE A 1 199 ? -7.810 2.318 0.881 1.00 88.44 199 PHE A C 1
ATOM 1538 O O . PHE A 1 199 ? -7.812 1.496 -0.034 1.00 88.44 199 PHE A O 1
ATOM 1545 N N . VAL A 1 200 ? -8.783 2.403 1.791 1.00 84.12 200 VAL A N 1
ATOM 1546 C CA . VAL A 1 200 ? -9.989 1.561 1.763 1.00 84.12 200 VAL A CA 1
ATOM 1547 C C . VAL A 1 200 ? -11.188 2.392 1.325 1.00 84.12 200 VAL A C 1
ATOM 1549 O O . VAL A 1 200 ? -11.875 2.045 0.368 1.00 84.12 200 VAL A O 1
ATOM 1552 N N . MET A 1 201 ? -11.430 3.505 2.015 1.00 81.56 201 MET A N 1
ATOM 1553 C CA . MET A 1 201 ? -12.552 4.412 1.776 1.00 81.56 201 MET A CA 1
ATOM 1554 C C . MET A 1 201 ? -12.288 5.758 2.458 1.00 81.56 201 MET A C 1
ATOM 1556 O O . MET A 1 201 ? -11.343 5.903 3.234 1.00 81.56 201 MET A O 1
ATOM 1560 N N . GLU A 1 202 ? -13.123 6.761 2.186 1.00 79.62 202 GLU A N 1
ATOM 1561 C CA . GLU A 1 202 ? -12.993 8.067 2.834 1.00 79.62 202 GLU A CA 1
ATOM 1562 C C . GLU A 1 202 ? -12.999 7.923 4.368 1.00 79.62 202 GLU A C 1
ATOM 1564 O O . GLU A 1 202 ? -13.860 7.252 4.940 1.00 79.62 202 GLU A O 1
ATOM 1569 N N . GLY A 1 203 ? -12.011 8.536 5.027 1.00 81.62 203 GLY A N 1
ATOM 1570 C CA . GLY A 1 203 ? -11.843 8.499 6.482 1.00 81.62 203 GLY A CA 1
ATOM 1571 C C . GLY A 1 203 ? -11.121 7.266 7.040 1.00 81.62 203 GLY A C 1
ATOM 1572 O O . GLY A 1 203 ? -10.850 7.237 8.240 1.00 81.62 203 GLY A O 1
ATOM 1573 N N . VAL A 1 204 ? -10.763 6.276 6.209 1.00 87.12 204 VAL A N 1
ATOM 1574 C CA . VAL A 1 204 ? -9.916 5.156 6.644 1.00 87.12 204 VAL A CA 1
ATOM 1575 C C . VAL A 1 204 ? -8.956 4.663 5.553 1.00 87.12 204 VAL A C 1
ATOM 1577 O O . VAL A 1 204 ? -9.319 4.128 4.503 1.00 87.12 204 VAL A O 1
ATOM 1580 N N . THR A 1 205 ? -7.677 4.800 5.869 1.00 92.56 205 THR A N 1
ATOM 1581 C CA . THR A 1 205 ? -6.557 4.066 5.293 1.00 92.56 205 THR A CA 1
ATOM 1582 C C . THR A 1 205 ? -6.166 2.978 6.304 1.00 92.56 205 THR A C 1
ATOM 1584 O O . THR A 1 205 ? -6.261 3.195 7.516 1.00 92.56 205 THR A O 1
ATOM 1587 N N . ILE A 1 206 ? -5.704 1.814 5.844 1.00 94.81 206 ILE A N 1
ATOM 1588 C CA . ILE A 1 206 ? -5.204 0.748 6.727 1.00 94.81 206 ILE A CA 1
ATOM 1589 C C . ILE A 1 206 ? -3.748 0.398 6.435 1.00 94.81 206 ILE A C 1
ATOM 1591 O O . ILE A 1 206 ? -3.270 0.592 5.323 1.00 94.81 206 ILE A O 1
ATOM 1595 N N . ALA A 1 207 ? -3.049 -0.156 7.418 1.00 96.56 207 ALA A N 1
ATOM 1596 C CA . ALA A 1 207 ? -1.753 -0.804 7.234 1.00 96.56 207 ALA A CA 1
ATOM 1597 C C . ALA A 1 207 ? -1.636 -2.012 8.169 1.00 96.56 207 ALA A C 1
ATOM 1599 O O . ALA A 1 207 ? -2.282 -2.047 9.217 1.00 96.56 207 ALA A O 1
ATOM 1600 N N . ILE A 1 208 ? -0.799 -2.989 7.817 1.00 96.06 208 ILE A N 1
ATOM 1601 C CA . ILE A 1 208 ? -0.526 -4.161 8.659 1.00 96.06 208 ILE A CA 1
ATOM 1602 C C . ILE A 1 208 ? 0.979 -4.291 8.833 1.00 96.06 208 ILE A C 1
ATOM 1604 O O . ILE A 1 208 ? 1.749 -4.242 7.871 1.00 96.06 208 ILE A O 1
ATOM 1608 N N . VAL A 1 209 ? 1.396 -4.489 10.076 1.00 97.06 209 VAL A N 1
ATOM 1609 C CA . VAL A 1 209 ? 2.790 -4.723 10.440 1.00 97.06 209 VAL A CA 1
ATOM 1610 C C . VAL A 1 209 ? 2.913 -5.972 11.301 1.00 97.06 209 VAL A C 1
ATOM 1612 O O . VAL A 1 209 ? 1.981 -6.377 11.999 1.00 97.06 209 VAL A O 1
ATOM 1615 N N . ARG A 1 210 ? 4.101 -6.566 11.295 1.00 97.00 210 ARG A N 1
ATOM 1616 C CA . ARG A 1 210 ? 4.528 -7.545 12.287 1.00 97.00 210 ARG A CA 1
ATOM 1617 C C . ARG A 1 210 ? 5.397 -6.838 13.316 1.00 97.00 210 ARG A C 1
ATOM 1619 O O . ARG A 1 210 ? 6.524 -6.459 13.009 1.00 97.00 210 ARG A O 1
ATOM 1626 N N . ALA A 1 211 ? 4.883 -6.656 14.525 1.00 97.31 211 ALA A N 1
ATOM 1627 C CA . ALA A 1 211 ? 5.628 -6.056 15.624 1.00 97.31 211 ALA A CA 1
ATOM 1628 C C . ALA A 1 211 ? 6.860 -6.907 16.000 1.00 97.31 211 ALA A C 1
ATOM 1630 O O . ALA A 1 211 ? 6.867 -8.126 15.760 1.00 97.31 211 ALA A O 1
ATOM 1631 N N . PRO A 1 212 ? 7.886 -6.308 16.635 1.00 97.56 212 PRO A N 1
ATOM 1632 C CA . PRO A 1 212 ? 8.963 -7.070 17.258 1.00 97.56 212 PRO A CA 1
ATOM 1633 C C . PRO A 1 212 ? 8.405 -8.194 18.145 1.00 97.56 212 PRO A C 1
ATOM 1635 O O . PRO A 1 212 ? 7.468 -7.989 18.913 1.00 97.56 212 PRO A O 1
ATOM 1638 N N . GLY A 1 213 ? 8.951 -9.404 18.011 1.00 95.75 213 GLY A N 1
ATOM 1639 C CA . GLY A 1 213 ? 8.413 -10.606 18.667 1.00 95.75 213 GLY A CA 1
ATOM 1640 C C . GLY A 1 213 ? 7.372 -11.378 17.845 1.00 95.75 213 GLY A C 1
ATOM 1641 O O . GLY A 1 213 ? 6.986 -12.473 18.239 1.00 95.75 213 GLY A O 1
ATOM 1642 N N . GLY A 1 214 ? 6.971 -10.871 16.675 1.00 94.44 214 GLY A N 1
ATOM 1643 C CA . GLY A 1 214 ? 6.274 -11.651 15.647 1.00 94.44 214 GLY A CA 1
ATOM 1644 C C . GLY A 1 214 ? 4.755 -11.478 15.584 1.00 94.44 214 GLY A C 1
ATOM 1645 O O . GLY A 1 214 ? 4.137 -12.037 14.676 1.00 94.44 214 GLY A O 1
ATOM 1646 N N . VAL A 1 215 ? 4.165 -10.697 16.493 1.00 95.00 215 VAL A N 1
ATOM 1647 C CA . VAL A 1 215 ? 2.715 -10.441 16.554 1.00 95.00 215 VAL A CA 1
ATOM 1648 C C . VAL A 1 215 ? 2.274 -9.549 15.394 1.00 95.00 215 VAL A C 1
ATOM 1650 O O . VAL A 1 215 ? 2.868 -8.501 15.150 1.00 95.00 215 VAL A O 1
ATOM 1653 N N . THR A 1 216 ? 1.220 -9.952 14.687 1.00 95.50 216 THR A N 1
ATOM 1654 C CA . THR A 1 216 ? 0.618 -9.159 13.607 1.00 95.50 216 THR A CA 1
ATOM 1655 C C . THR A 1 216 ? -0.367 -8.141 14.179 1.00 95.50 216 THR A C 1
ATOM 1657 O O . THR A 1 216 ? -1.234 -8.499 14.972 1.00 95.50 216 THR A O 1
ATOM 1660 N N . MET A 1 217 ? -0.233 -6.881 13.763 1.00 96.81 217 MET A N 1
ATOM 1661 C CA . MET A 1 217 ? -1.058 -5.757 14.205 1.00 96.81 217 MET A CA 1
ATOM 1662 C C . MET A 1 217 ? -1.508 -4.924 13.006 1.00 96.81 217 MET A C 1
ATOM 1664 O O . MET A 1 217 ? -0.706 -4.601 12.127 1.00 96.81 217 MET A O 1
ATOM 1668 N N . GLY A 1 218 ? -2.781 -4.545 13.002 1.00 96.88 218 GLY A N 1
ATOM 1669 C CA . GLY A 1 218 ? -3.348 -3.593 12.062 1.00 96.88 218 GLY A CA 1
ATOM 1670 C C . GLY A 1 218 ? -3.363 -2.172 12.626 1.00 96.88 218 GLY A C 1
ATOM 1671 O O . GLY A 1 218 ? -3.561 -1.962 13.824 1.00 96.88 218 GLY A O 1
ATOM 1672 N N . LEU A 1 219 ? -3.184 -1.190 11.752 1.00 96.69 219 LEU A N 1
ATOM 1673 C CA . LEU A 1 219 ? -3.402 0.227 12.020 1.00 96.69 219 LEU A CA 1
ATOM 1674 C C . LEU A 1 219 ? -4.509 0.718 11.090 1.00 96.69 219 LEU A C 1
ATOM 1676 O O . LEU A 1 219 ? -4.528 0.359 9.913 1.00 96.69 219 LEU A O 1
ATOM 1680 N N . SER A 1 220 ? -5.419 1.534 11.608 1.00 94.25 220 SER A N 1
ATOM 1681 C CA . SER A 1 220 ? -6.500 2.151 10.836 1.00 94.25 220 SER A CA 1
ATOM 1682 C C . SER A 1 220 ? -6.630 3.617 11.220 1.00 94.25 220 SER A C 1
ATOM 1684 O O . SER A 1 220 ? -6.498 3.951 12.391 1.00 94.25 220 SER A O 1
ATOM 1686 N N . GLY A 1 221 ? -6.846 4.500 10.256 1.00 91.25 221 GLY A N 1
ATOM 1687 C CA . GLY A 1 221 ? -6.942 5.941 10.489 1.00 91.25 221 GLY A CA 1
ATOM 1688 C C . GLY A 1 221 ? -6.896 6.713 9.174 1.00 91.25 221 GLY A C 1
ATOM 1689 O O . GLY A 1 221 ? -6.701 6.088 8.129 1.00 91.25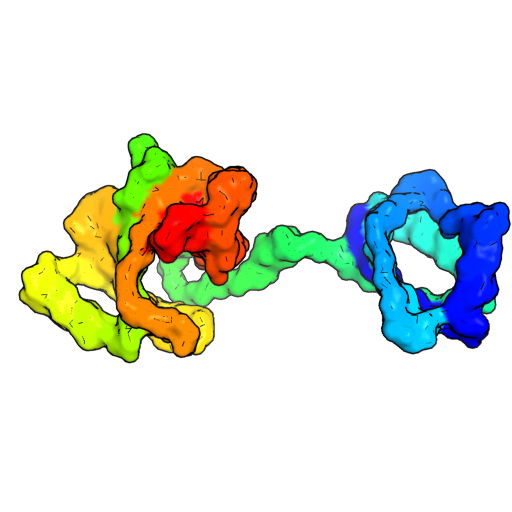 221 GLY A O 1
A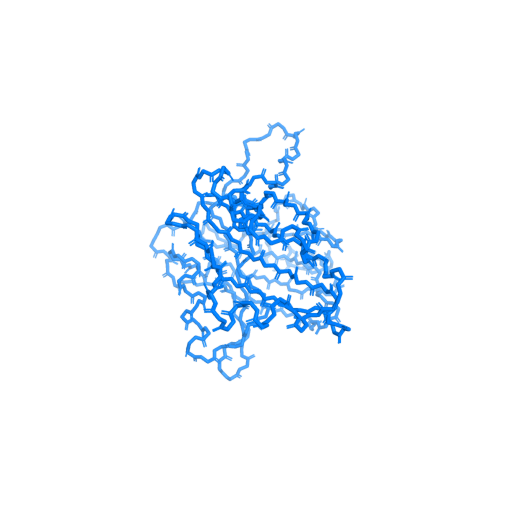TOM 1690 N N . PRO A 1 222 ? -7.084 8.038 9.184 1.00 87.75 222 PRO A N 1
ATOM 1691 C CA . PRO A 1 222 ? -6.953 8.848 7.974 1.00 87.75 222 PRO A CA 1
ATOM 1692 C C . PRO A 1 222 ? -5.532 8.779 7.370 1.00 87.75 222 PRO A C 1
ATOM 1694 O O . PRO A 1 222 ? -4.530 8.724 8.128 1.00 87.75 222 PRO A O 1
#